Protein AF-A0A556TWQ0-F1 (afdb_monomer_lite)

Sequence (362 aa):
MAGLKYLSGFGNEFVSEDPRCPGALPEGQNNPQVCPYGLYAEQLSGSAFTCPRGTNKRRCFQNSDGDFLIVPQQGEILVTTEFGKMMVEPNEICVIQSGVRFSVNVFGETRGYILEVYGAHFELPDLGPIGANGLANPRDFLTPVAWFEDRTVSGGYTVINKYQGKLFSCRQDPSIFTVLTAKSTRPGVAIADFVIFPPRWGVAAHTFRPPYYHKGGALPVKDRMETSERTQSSDNALTPGFLKVLHKQLSSKETVSREELVQRWKGLCLPAEQLDTLLTLGNFSTQVNWMNFFALGCSALGGTIISALKFACEILSEDPEGGAARIPYDLFVSLYTYLAQLDGDIPQDEIDSFLLSLQEPV

pLDDT: mean 70.81, std 20.14, range [24.8, 94.25]

Radius of gyration: 28.03 Å; chains: 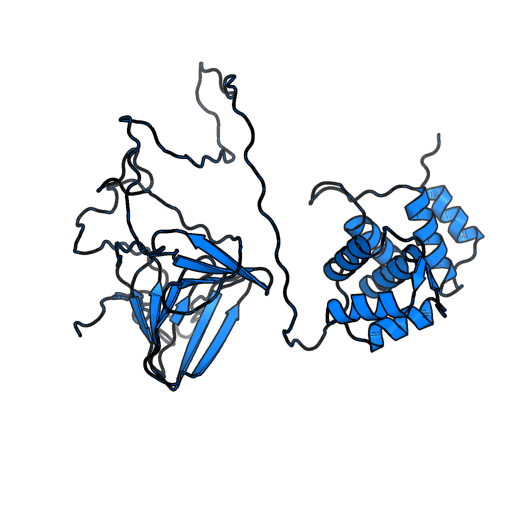1; bounding box: 67×62×74 Å

InterPro domains:
  IPR005708 Homogentisate 1,2-dioxygenase [PTHR11056] (58-173)
  IPR011051 RmlC-like cupin domain superfamily [SSF51182] (3-215)
  IPR014710 RmlC-like jelly roll fold [G3DSA:2.60.120.10] (113-251)
  IPR046452 Homogentisate 1,2-dioxygenase, N-terminal domain [PF20510] (58-180)

Foldseek 3Di:
DPDFDWDFFPPDPDDFDDPVFPQQQDPPDQDDPAGRVRFDRDDQDQADDFADDDDDDFEKEAENFWKKKKAWDDFWKWKQWQQGIDIADHVGIDMDTHSIIIDIDTDDDTDTDIDGDGPDDDDDDDCVVVPDDDDDHRRNDTHGHHDADQDFDDQFGWYWYQDPNDIGIDTDGTRPSRGDHDDDPDPPDDPDDDDDDDDDDDDDPPDDDDDDDDDDDDDDDDDDDDDADDDDDPALDQDLVLLLVVCVVDVVDQKDFPVVVVVSCVRSVHDPVVVVVLCVLLVPDTIDRSLLSSLSSLCSVQVDNVSSLCSVQVSPAPDDPPDDRDDDLVSSLVSSVSVQPSVPPDDPVRSVVVSVVPDDDD

Organism: Bagarius yarrelli (NCBI:txid175774)

Structure (mmCIF, N/CA/C/O backbone):
data_AF-A0A556TWQ0-F1
#
_entry.id   AF-A0A556TWQ0-F1
#
loop_
_atom_site.group_PDB
_atom_site.id
_atom_site.type_symbol
_atom_site.label_atom_id
_atom_site.label_alt_id
_atom_site.label_comp_id
_atom_site.label_asym_id
_atom_site.label_entity_id
_atom_site.label_seq_id
_atom_site.pdbx_PDB_ins_code
_atom_site.Cartn_x
_atom_site.Cartn_y
_atom_site.Cartn_z
_atom_site.occupancy
_atom_site.B_iso_or_equiv
_atom_site.auth_seq_id
_atom_site.auth_comp_id
_atom_site.auth_asym_id
_atom_site.auth_atom_id
_atom_site.pdbx_PDB_model_num
ATOM 1 N N . MET A 1 1 ? 4.942 -16.011 -25.940 1.00 41.16 1 MET A N 1
ATOM 2 C CA . MET A 1 1 ? 5.441 -14.616 -25.818 1.00 41.16 1 MET A CA 1
ATOM 3 C C . MET A 1 1 ? 6.943 -14.681 -25.555 1.00 41.16 1 MET A C 1
ATOM 5 O O . MET A 1 1 ? 7.420 -15.776 -25.283 1.00 41.16 1 MET A O 1
ATOM 9 N N . ALA A 1 2 ? 7.697 -13.581 -25.644 1.00 52.00 2 ALA A N 1
ATOM 10 C CA . ALA A 1 2 ? 9.049 -13.574 -25.074 1.00 52.00 2 ALA A CA 1
ATOM 11 C C . ALA A 1 2 ? 8.945 -13.675 -23.541 1.00 52.00 2 ALA A C 1
ATOM 13 O O . ALA A 1 2 ? 8.019 -13.100 -22.967 1.00 52.00 2 ALA A O 1
ATOM 14 N N . GLY A 1 3 ? 9.847 -14.422 -22.900 1.00 83.38 3 GLY A N 1
ATOM 15 C CA . GLY A 1 3 ? 9.858 -14.559 -21.442 1.00 83.38 3 GLY A CA 1
ATOM 16 C C . GLY A 1 3 ? 10.139 -13.222 -20.752 1.00 83.38 3 GLY A C 1
ATOM 17 O O . GLY A 1 3 ? 10.941 -12.425 -21.246 1.00 83.38 3 GLY A O 1
ATOM 18 N N . LEU A 1 4 ? 9.476 -12.984 -19.618 1.00 90.56 4 LEU A N 1
ATOM 19 C CA . LEU A 1 4 ? 9.810 -11.868 -18.735 1.00 90.56 4 LEU A CA 1
ATOM 20 C C . LEU A 1 4 ? 11.222 -12.066 -18.161 1.00 90.56 4 LEU A C 1
ATOM 22 O O . LEU A 1 4 ? 11.703 -13.192 -18.035 1.00 90.56 4 LEU A O 1
ATOM 26 N N . LYS A 1 5 ? 11.892 -10.957 -17.844 1.00 93.19 5 LYS A N 1
ATOM 27 C CA . LYS A 1 5 ? 13.207 -10.950 -17.198 1.00 93.19 5 LYS A CA 1
ATOM 28 C C . LYS A 1 5 ? 13.077 -10.401 -15.786 1.00 93.19 5 LYS A C 1
ATOM 30 O O . LYS A 1 5 ? 12.267 -9.507 -15.543 1.00 93.19 5 LYS A O 1
ATOM 35 N N . TYR A 1 6 ? 13.936 -10.896 -14.908 1.00 92.81 6 TYR A N 1
ATOM 36 C CA . TYR A 1 6 ? 13.970 -10.537 -13.500 1.00 92.81 6 TYR A CA 1
ATOM 37 C C . TYR A 1 6 ? 15.408 -10.294 -13.039 1.00 92.81 6 TYR A C 1
ATOM 39 O O . TYR A 1 6 ? 16.355 -10.804 -13.643 1.00 92.81 6 TYR A O 1
ATOM 47 N N . LEU A 1 7 ? 15.550 -9.535 -11.959 1.00 88.12 7 LEU A N 1
ATOM 48 C CA . LEU A 1 7 ? 16.765 -9.402 -11.167 1.00 88.12 7 LEU A CA 1
ATOM 49 C C . LEU A 1 7 ? 16.607 -10.262 -9.905 1.00 88.12 7 LEU A C 1
ATOM 51 O O . LEU A 1 7 ? 15.528 -10.300 -9.321 1.00 88.12 7 LEU A O 1
ATOM 55 N N . SER A 1 8 ? 17.657 -10.975 -9.504 1.00 92.94 8 SER A N 1
ATOM 56 C CA . SER A 1 8 ? 17.618 -11.939 -8.394 1.00 92.94 8 SER A CA 1
ATOM 57 C C . SER A 1 8 ? 18.291 -11.398 -7.133 1.00 92.94 8 SER A C 1
ATOM 59 O O . SER A 1 8 ? 19.420 -10.905 -7.220 1.00 92.94 8 SER A O 1
ATOM 61 N N . GLY A 1 9 ? 17.659 -11.568 -5.970 1.00 82.44 9 GLY A N 1
ATOM 62 C CA . GLY A 1 9 ? 18.248 -11.258 -4.663 1.00 82.44 9 GLY A CA 1
ATOM 63 C C . GLY A 1 9 ? 17.349 -10.423 -3.750 1.00 82.44 9 GLY A C 1
ATOM 64 O O . GLY A 1 9 ? 17.177 -9.226 -3.962 1.00 82.44 9 GLY A O 1
ATOM 65 N N . PHE A 1 10 ? 16.816 -11.045 -2.700 1.00 75.06 10 PHE A N 1
ATOM 66 C CA . PHE A 1 10 ? 16.069 -10.364 -1.644 1.00 75.06 10 PHE A CA 1
ATOM 67 C C . PHE A 1 10 ? 16.912 -9.262 -0.978 1.00 75.06 10 PHE A C 1
ATOM 69 O O . PHE A 1 10 ? 18.053 -9.514 -0.592 1.00 75.06 10 PHE A O 1
ATOM 76 N N . GLY A 1 11 ? 16.340 -8.064 -0.814 1.00 69.06 11 GLY A N 1
ATOM 77 C CA . GLY A 1 11 ? 16.988 -6.934 -0.133 1.00 69.06 11 GLY A CA 1
ATOM 78 C C . GLY A 1 11 ? 18.112 -6.237 -0.915 1.00 69.06 11 GLY A C 1
ATOM 79 O O . GLY A 1 11 ? 18.820 -5.418 -0.337 1.00 69.06 11 GLY A O 1
ATOM 80 N N . ASN A 1 12 ? 18.304 -6.545 -2.202 1.00 69.56 12 ASN A N 1
ATOM 81 C CA . ASN A 1 12 ? 19.325 -5.895 -3.027 1.00 69.56 12 ASN A CA 1
ATOM 82 C C . ASN A 1 12 ? 18.949 -4.456 -3.425 1.00 69.56 12 ASN A C 1
ATOM 84 O O . ASN A 1 12 ? 17.826 -4.185 -3.849 1.00 69.56 12 ASN A O 1
ATOM 88 N N . GLU A 1 13 ? 19.955 -3.579 -3.447 1.00 73.06 13 GLU A N 1
ATOM 89 C CA . GLU A 1 13 ? 19.918 -2.291 -4.152 1.00 73.06 13 GLU A CA 1
ATOM 90 C C . GLU A 1 13 ? 19.919 -2.532 -5.672 1.00 73.06 13 GLU A C 1
ATOM 92 O O . GLU A 1 13 ? 20.967 -2.689 -6.306 1.00 73.06 13 GLU A O 1
ATOM 97 N N . PHE A 1 14 ? 18.728 -2.645 -6.264 1.00 75.81 14 PHE A N 1
ATOM 98 C CA . PHE A 1 14 ? 18.570 -2.953 -7.684 1.00 75.81 14 PHE A CA 1
ATOM 99 C C . PHE A 1 14 ? 18.654 -1.719 -8.585 1.00 75.81 14 PHE A C 1
ATOM 101 O O . PHE A 1 14 ? 18.093 -0.662 -8.307 1.00 75.81 14 PHE A O 1
ATOM 108 N N . VAL A 1 15 ? 19.286 -1.905 -9.745 1.00 79.38 15 VAL A N 1
ATOM 109 C CA . VAL A 1 15 ? 19.429 -0.893 -10.795 1.00 79.38 15 VAL A CA 1
ATOM 110 C C . VAL A 1 15 ? 18.869 -1.470 -12.095 1.00 79.38 15 VAL A C 1
ATOM 112 O O . VAL A 1 15 ? 19.291 -2.541 -12.534 1.00 79.38 15 VAL A O 1
ATOM 115 N N . SER A 1 16 ? 17.893 -0.794 -12.707 1.00 82.44 16 SER A N 1
ATOM 116 C CA . SER A 1 16 ? 17.240 -1.257 -13.936 1.00 82.44 16 SER A CA 1
ATOM 117 C C . SER A 1 16 ? 16.783 -0.088 -14.804 1.00 82.44 16 SER A C 1
ATOM 119 O O . SER A 1 16 ? 16.216 0.880 -14.304 1.00 82.44 16 SER A O 1
ATOM 121 N N . GLU A 1 17 ? 16.989 -0.208 -16.112 1.00 80.06 17 GLU A N 1
ATOM 122 C CA . GLU A 1 17 ? 16.469 0.704 -17.129 1.00 80.06 17 GLU A CA 1
ATOM 123 C C . GLU A 1 17 ? 15.845 -0.091 -18.280 1.00 80.06 17 GLU A C 1
ATOM 125 O O . GLU A 1 17 ? 16.190 -1.253 -18.518 1.00 80.06 17 GLU A O 1
ATOM 130 N N . ASP A 1 18 ? 14.887 0.516 -18.981 1.00 84.88 18 ASP A N 1
ATOM 131 C CA . ASP A 1 18 ? 14.211 -0.145 -20.094 1.00 84.88 18 ASP A CA 1
ATOM 132 C C . ASP A 1 18 ? 15.162 -0.245 -21.305 1.00 84.88 18 ASP A C 1
ATOM 134 O O . ASP A 1 18 ? 15.701 0.782 -21.724 1.00 84.88 18 ASP A O 1
ATOM 138 N N . PRO A 1 19 ? 15.334 -1.421 -21.944 1.00 83.44 19 PRO A N 1
ATOM 139 C CA . PRO A 1 19 ? 16.229 -1.585 -23.096 1.00 83.44 19 PRO A CA 1
ATOM 140 C C . PRO A 1 19 ? 15.939 -0.682 -24.310 1.00 83.44 19 PRO A C 1
ATOM 142 O O . PRO A 1 19 ? 16.754 -0.623 -25.230 1.00 83.44 19 PRO A O 1
ATOM 145 N N . ARG A 1 20 ? 14.785 -0.000 -24.353 1.00 84.69 20 ARG A N 1
ATOM 146 C CA . ARG A 1 20 ? 14.448 1.022 -25.361 1.00 84.69 20 ARG A CA 1
ATOM 147 C C . ARG A 1 20 ? 15.111 2.384 -25.100 1.00 84.69 20 ARG A C 1
ATOM 149 O O . ARG A 1 20 ? 15.168 3.199 -26.018 1.00 84.69 20 ARG A O 1
ATOM 156 N N . CYS A 1 21 ? 15.584 2.633 -23.879 1.00 81.12 21 CYS A N 1
ATOM 157 C CA . CYS A 1 21 ? 16.109 3.914 -23.402 1.00 81.12 21 CYS A CA 1
ATOM 158 C C . CYS A 1 21 ? 17.406 3.707 -22.583 1.00 81.12 21 CYS A C 1
ATOM 160 O O . CYS A 1 21 ? 17.389 3.913 -21.372 1.00 81.12 21 CYS A O 1
ATOM 162 N N . PRO A 1 22 ? 18.516 3.266 -23.206 1.00 87.44 22 PRO A N 1
ATOM 163 C CA . PRO A 1 22 ? 19.778 3.032 -22.503 1.00 87.44 22 PRO A CA 1
ATOM 164 C C . PRO A 1 22 ? 20.395 4.331 -21.961 1.00 87.44 22 PRO A C 1
ATOM 166 O O . PRO A 1 22 ? 20.452 5.337 -22.667 1.00 87.44 22 PRO A O 1
ATOM 169 N N . GLY A 1 23 ? 20.897 4.313 -20.728 1.00 86.06 23 GLY A N 1
ATOM 170 C CA . GLY A 1 23 ? 21.326 5.515 -20.010 1.00 86.06 23 GLY A CA 1
ATOM 171 C C . GLY A 1 23 ? 20.155 6.403 -19.576 1.00 86.06 23 GLY A C 1
ATOM 172 O O . GLY A 1 23 ? 20.264 7.628 -19.618 1.00 86.06 23 GLY A O 1
ATOM 173 N N . ALA A 1 24 ? 19.012 5.814 -19.206 1.00 80.38 24 ALA A N 1
ATOM 174 C CA . ALA A 1 24 ? 17.870 6.548 -18.652 1.00 80.38 24 ALA A CA 1
ATOM 175 C C . ALA A 1 24 ? 18.079 6.941 -17.182 1.00 80.38 24 ALA A C 1
ATOM 177 O O . ALA A 1 24 ? 17.517 7.936 -16.719 1.00 80.38 24 ALA A O 1
ATOM 178 N N . LEU A 1 25 ? 18.896 6.175 -16.460 1.00 75.81 25 LEU A N 1
ATOM 179 C CA . LEU A 1 25 ? 19.296 6.468 -15.088 1.00 75.81 25 LEU A CA 1
ATOM 180 C C . LEU A 1 25 ? 20.365 7.579 -15.069 1.00 75.81 25 LEU A C 1
ATOM 182 O O . LEU A 1 25 ? 21.311 7.509 -15.856 1.00 75.81 25 LEU A O 1
ATOM 186 N N . PRO A 1 26 ? 20.269 8.600 -14.195 1.00 75.69 26 PRO A N 1
ATOM 187 C CA . PRO A 1 26 ? 21.303 9.625 -14.114 1.00 75.69 26 PRO A CA 1
ATOM 188 C C . PRO A 1 26 ? 22.586 9.074 -13.473 1.00 75.69 26 PRO A C 1
ATOM 190 O O . PRO A 1 26 ? 22.555 8.427 -12.427 1.00 75.69 26 PRO A O 1
ATOM 193 N N . GLU A 1 27 ? 23.732 9.349 -14.092 1.00 84.62 27 GLU A N 1
ATOM 194 C CA . GLU A 1 27 ? 25.027 8.854 -13.624 1.00 84.62 27 GLU A CA 1
ATOM 195 C C . GLU A 1 27 ? 25.508 9.623 -12.380 1.00 84.62 27 GLU A C 1
ATOM 197 O O . GLU A 1 27 ? 25.563 10.852 -12.368 1.00 84.62 27 GLU A O 1
ATOM 202 N N . GLY A 1 28 ? 25.858 8.897 -11.312 1.00 82.19 28 GLY A N 1
ATOM 203 C CA . GLY A 1 28 ? 26.492 9.453 -10.108 1.00 82.19 28 GLY A CA 1
ATOM 204 C C . GLY A 1 28 ? 25.615 10.332 -9.201 1.00 82.19 28 GLY A C 1
ATOM 205 O O . GLY A 1 28 ? 26.111 10.803 -8.178 1.00 82.19 28 GLY A O 1
ATOM 206 N N . GLN A 1 29 ? 24.336 10.560 -9.525 1.00 67.00 29 GLN A N 1
ATOM 207 C CA . GLN A 1 29 ? 23.422 11.366 -8.705 1.00 67.00 29 GLN A CA 1
ATOM 208 C C . GLN A 1 29 ? 21.947 10.987 -8.896 1.00 67.00 29 GLN A C 1
ATOM 210 O O . GLN A 1 29 ? 21.517 10.694 -10.002 1.00 67.00 29 GLN A O 1
ATOM 215 N N . ASN A 1 30 ? 21.132 11.100 -7.843 1.00 57.88 30 ASN A N 1
ATOM 216 C CA . ASN A 1 30 ? 19.704 10.746 -7.924 1.00 57.88 30 ASN A CA 1
ATOM 217 C C . ASN A 1 30 ? 18.842 11.874 -8.525 1.00 57.88 30 ASN A C 1
ATOM 219 O O . ASN A 1 30 ? 17.831 11.612 -9.165 1.00 57.88 30 ASN A O 1
ATOM 223 N N . ASN A 1 31 ? 19.241 13.133 -8.311 1.00 68.88 31 ASN A N 1
ATOM 224 C CA . ASN A 1 31 ? 18.470 14.326 -8.676 1.00 68.88 31 ASN A CA 1
ATOM 225 C C . ASN A 1 31 ? 19.312 15.259 -9.571 1.00 68.88 31 ASN A C 1
ATOM 227 O O . ASN A 1 31 ? 19.983 16.159 -9.056 1.00 68.88 31 ASN A O 1
ATOM 231 N N . PRO A 1 32 ? 19.366 15.031 -10.895 1.00 71.81 32 PRO A N 1
ATOM 232 C CA . PRO A 1 32 ? 19.982 15.954 -11.847 1.00 71.81 32 PRO A CA 1
ATOM 233 C C . PRO A 1 32 ? 19.072 17.159 -12.131 1.00 71.81 32 PRO A C 1
ATOM 235 O O . PRO A 1 32 ? 17.852 17.068 -12.040 1.00 71.81 32 PRO A O 1
ATOM 238 N N . GLN A 1 33 ? 19.657 18.289 -12.546 1.00 74.00 33 GLN A N 1
ATOM 239 C CA . GLN A 1 33 ? 18.883 19.473 -12.960 1.00 74.00 33 GLN A CA 1
ATOM 240 C C . GLN A 1 33 ? 18.022 19.205 -14.212 1.00 74.00 33 GLN A C 1
ATOM 242 O O . GLN A 1 33 ? 16.980 19.827 -14.403 1.00 74.00 33 GLN A O 1
ATOM 247 N N . VAL A 1 34 ? 18.469 18.282 -15.068 1.00 74.94 34 VAL A N 1
ATOM 248 C CA . VAL A 1 34 ? 17.724 17.740 -16.208 1.00 74.94 34 VAL A CA 1
ATOM 249 C C . VAL A 1 34 ? 18.027 16.246 -16.258 1.00 74.94 34 VAL A C 1
ATOM 251 O O . VAL A 1 34 ? 19.189 15.869 -16.404 1.00 74.94 34 VAL A O 1
ATOM 254 N N . CYS A 1 35 ? 17.014 15.391 -16.119 1.00 70.19 35 CYS A N 1
ATOM 255 C CA . CYS A 1 35 ? 17.210 13.944 -16.218 1.00 70.19 35 CYS A CA 1
ATOM 256 C C . CYS A 1 35 ? 17.529 13.527 -17.665 1.00 70.19 35 CYS A C 1
ATOM 258 O O . CYS A 1 35 ? 17.095 14.210 -18.607 1.00 70.19 35 CYS A O 1
ATOM 260 N N . PRO A 1 36 ? 18.204 12.379 -17.874 1.00 72.12 36 PRO A N 1
ATOM 261 C CA . PRO A 1 36 ? 18.268 11.745 -19.187 1.00 72.12 36 PRO A CA 1
ATOM 262 C C . PRO A 1 36 ? 16.875 11.631 -19.820 1.00 72.12 36 PRO A C 1
ATOM 264 O O . PRO A 1 36 ? 15.867 11.573 -19.118 1.00 72.12 36 PRO A O 1
ATOM 267 N N . TYR A 1 37 ? 16.804 11.685 -21.151 1.00 76.00 37 TYR A N 1
ATOM 268 C CA . TYR A 1 37 ? 15.557 11.705 -21.939 1.00 76.00 37 TYR A CA 1
ATOM 269 C C . TYR A 1 37 ? 14.524 12.806 -21.583 1.00 76.00 37 TYR A C 1
ATOM 271 O O . TYR A 1 37 ? 13.461 12.865 -22.200 1.00 76.00 37 TYR A O 1
ATOM 279 N N . GLY A 1 38 ? 14.831 13.730 -20.662 1.00 69.75 38 GLY A N 1
ATOM 280 C CA . GLY A 1 38 ? 13.887 14.740 -20.174 1.00 69.75 38 GLY A CA 1
ATOM 281 C C . GLY A 1 38 ? 12.830 14.181 -19.214 1.00 69.75 38 GLY A C 1
ATOM 282 O O . GLY A 1 38 ? 11.715 14.709 -19.179 1.00 69.75 38 GLY A O 1
ATOM 283 N N . LEU A 1 39 ? 13.167 13.107 -18.491 1.00 68.88 39 LEU A N 1
ATOM 284 C CA . LEU A 1 39 ? 12.318 12.481 -17.472 1.00 68.88 39 LEU A CA 1
ATOM 285 C C . LEU A 1 39 ? 12.236 13.313 -16.178 1.00 68.88 39 LEU A C 1
ATOM 287 O O . LEU A 1 39 ? 12.951 14.302 -16.001 1.00 68.88 39 LEU A O 1
ATOM 291 N N . TYR A 1 40 ? 11.384 12.867 -15.257 1.00 65.81 40 TYR A N 1
ATOM 292 C CA . TYR A 1 40 ? 11.316 13.358 -13.882 1.00 65.81 40 TYR A CA 1
ATOM 293 C C . TYR A 1 40 ? 11.931 12.324 -12.936 1.00 65.81 40 TYR A C 1
ATOM 295 O O . TYR A 1 40 ? 11.636 11.135 -13.051 1.00 65.81 40 TYR A O 1
ATOM 303 N N . ALA A 1 41 ? 12.761 12.777 -11.997 1.00 58.25 41 ALA A N 1
ATOM 304 C CA . ALA A 1 41 ? 13.183 11.967 -10.862 1.00 58.25 41 ALA A CA 1
ATOM 305 C C . ALA A 1 41 ? 12.087 12.036 -9.785 1.00 58.25 41 ALA A C 1
ATOM 307 O O . ALA A 1 41 ? 11.867 13.093 -9.196 1.00 58.25 41 ALA A O 1
ATOM 308 N N . GLU A 1 42 ? 11.385 10.926 -9.548 1.00 53.97 42 GLU A N 1
ATOM 309 C CA . GLU A 1 42 ? 10.398 10.791 -8.469 1.00 53.97 42 GLU A CA 1
ATOM 310 C C . GLU A 1 42 ? 10.917 9.779 -7.440 1.00 53.97 42 GLU A C 1
ATOM 312 O O . GLU A 1 42 ? 11.199 8.629 -7.772 1.00 53.97 42 GLU A O 1
ATOM 317 N N . GLN A 1 43 ? 11.054 10.204 -6.181 1.00 51.75 43 GLN A N 1
ATOM 318 C CA . GLN A 1 43 ? 11.414 9.314 -5.077 1.00 51.75 43 GLN A CA 1
ATOM 319 C C . GLN A 1 43 ? 10.138 8.778 -4.420 1.00 51.75 43 GLN A C 1
ATOM 321 O O . GLN A 1 43 ? 9.542 9.451 -3.574 1.00 51.75 43 GLN A O 1
ATOM 326 N N . LEU A 1 44 ? 9.739 7.553 -4.774 1.00 48.81 44 LEU A N 1
ATOM 327 C CA . LEU A 1 44 ? 8.605 6.878 -4.140 1.00 48.81 44 LEU A CA 1
ATOM 328 C C . LEU A 1 44 ? 8.908 6.618 -2.654 1.00 48.81 44 LEU A C 1
ATOM 330 O O . LEU A 1 44 ? 9.635 5.695 -2.301 1.00 48.81 44 LEU A O 1
ATOM 334 N N . SER A 1 45 ? 8.337 7.450 -1.784 1.00 37.44 45 SER A N 1
ATOM 335 C CA . SER A 1 45 ? 8.400 7.321 -0.324 1.00 37.44 45 SER A CA 1
ATOM 336 C C . SER A 1 45 ? 7.003 6.944 0.176 1.00 37.44 45 SER A C 1
ATOM 338 O O . SER A 1 45 ? 6.071 7.729 0.001 1.00 37.44 45 SER A O 1
ATOM 340 N N . GLY A 1 46 ? 6.831 5.743 0.739 1.00 33.69 46 GLY A N 1
ATOM 341 C CA . GLY A 1 46 ? 5.526 5.072 0.898 1.00 33.69 46 GLY A CA 1
ATOM 342 C C . GLY A 1 46 ? 4.470 5.789 1.762 1.00 33.69 46 GLY A C 1
ATOM 343 O O . GLY A 1 46 ? 4.308 5.466 2.933 1.00 33.69 46 GLY A O 1
ATOM 344 N N . SER A 1 47 ? 3.723 6.740 1.181 1.00 29.27 47 SER A N 1
ATOM 345 C CA . SER A 1 47 ? 2.587 7.467 1.795 1.00 29.27 47 SER A CA 1
ATOM 346 C C . SER A 1 47 ? 1.579 8.008 0.726 1.00 29.27 47 SER A C 1
ATOM 348 O O . SER A 1 47 ? 1.828 7.851 -0.467 1.00 29.27 47 SER A O 1
ATOM 350 N N . ALA A 1 48 ? 0.393 8.533 1.114 1.00 29.03 48 ALA A N 1
ATOM 351 C CA . ALA A 1 48 ? -0.931 8.208 0.486 1.00 29.03 48 ALA A CA 1
ATOM 352 C C . ALA A 1 48 ? -1.745 9.290 -0.342 1.00 29.03 48 ALA A C 1
ATOM 354 O O . ALA A 1 48 ? -1.222 10.367 -0.604 1.00 29.03 48 ALA A O 1
ATOM 355 N N . PHE A 1 49 ? -3.037 8.992 -0.717 1.00 28.70 49 PHE A N 1
ATOM 356 C CA . PHE A 1 49 ? -4.251 9.833 -1.111 1.00 28.70 49 PHE A CA 1
ATOM 357 C C . PHE A 1 49 ? -5.164 9.395 -2.350 1.00 28.70 49 PHE A C 1
ATOM 359 O O . PHE A 1 49 ? -5.007 8.275 -2.821 1.00 28.70 49 PHE A O 1
ATOM 366 N N . THR A 1 50 ? -6.234 10.138 -2.786 1.00 31.38 50 THR A N 1
ATOM 367 C CA . THR A 1 50 ? -7.638 9.595 -3.049 1.00 31.38 50 THR A CA 1
ATOM 368 C C . THR A 1 50 ? -8.487 9.924 -4.367 1.00 31.38 50 THR A C 1
ATOM 370 O O . THR A 1 50 ? -7.980 10.596 -5.263 1.00 31.38 50 THR A O 1
ATOM 373 N N . CYS A 1 51 ? -9.787 9.466 -4.521 1.00 30.50 51 CYS A N 1
ATOM 374 C CA . CYS A 1 51 ? -10.812 9.930 -5.546 1.00 30.50 51 CYS A CA 1
ATOM 375 C C . CYS A 1 51 ? -11.924 9.037 -6.318 1.00 30.50 51 CYS A C 1
ATOM 377 O O . CYS A 1 51 ? -12.336 9.514 -7.370 1.00 30.50 51 CYS A O 1
ATOM 379 N N . PRO A 1 52 ? -12.478 7.858 -5.889 1.00 41.03 52 PRO A N 1
ATOM 380 C CA . PRO A 1 52 ? -12.898 6.563 -6.611 1.00 41.03 52 PRO A CA 1
ATOM 381 C C . PRO A 1 52 ? -13.369 6.384 -8.131 1.00 41.03 52 PRO A C 1
ATOM 383 O O . PRO A 1 52 ? -13.621 7.342 -8.853 1.00 41.03 52 PRO A O 1
ATOM 386 N N . ARG A 1 53 ? -13.459 5.108 -8.653 1.00 40.75 53 ARG A N 1
ATOM 387 C CA . ARG A 1 53 ? -13.526 4.677 -10.117 1.00 40.75 53 ARG A CA 1
ATOM 388 C C . ARG A 1 53 ? -14.806 3.941 -10.657 1.00 40.75 53 ARG A C 1
ATOM 390 O O . ARG A 1 53 ? -15.443 3.202 -9.917 1.00 40.75 53 ARG A O 1
ATOM 397 N N . GLY A 1 54 ? -14.946 3.798 -12.007 1.00 28.17 54 GLY A N 1
ATOM 398 C CA . GLY A 1 54 ? -15.829 2.809 -12.717 1.00 28.17 54 GLY A CA 1
ATOM 399 C C . GLY A 1 54 ? -15.347 2.258 -14.106 1.00 28.17 54 GLY A C 1
ATOM 400 O O . GLY A 1 54 ? -14.767 3.001 -14.883 1.00 28.17 54 GLY A O 1
ATOM 401 N N . THR A 1 55 ? -15.602 0.969 -14.435 1.00 30.34 55 THR A N 1
ATOM 402 C CA . THR A 1 55 ? -15.259 0.178 -15.681 1.00 30.34 55 THR A CA 1
ATOM 403 C C . THR A 1 55 ? -13.780 -0.185 -15.998 1.00 30.34 55 THR A C 1
ATOM 405 O O . THR A 1 55 ? -12.865 0.596 -15.758 1.00 30.34 55 THR A O 1
ATOM 408 N N . ASN A 1 56 ? -13.511 -1.413 -16.497 1.00 38.12 56 ASN A N 1
ATOM 409 C CA . ASN A 1 56 ? -12.273 -2.153 -16.157 1.00 38.12 56 ASN A CA 1
ATOM 410 C C . ASN A 1 56 ? -11.287 -2.572 -17.286 1.00 38.12 56 ASN A C 1
ATOM 412 O O . ASN A 1 56 ? -11.051 -3.762 -17.464 1.00 38.12 56 ASN A O 1
ATOM 416 N N . LYS A 1 57 ? -10.642 -1.622 -17.994 1.00 34.41 57 LYS A N 1
ATOM 417 C CA . LYS A 1 57 ? -9.396 -1.867 -18.791 1.00 34.41 57 LYS A CA 1
ATOM 418 C C . LYS A 1 57 ? -8.368 -0.707 -18.773 1.00 34.41 57 LYS A C 1
ATOM 420 O O . LYS A 1 57 ? -7.499 -0.619 -19.636 1.00 34.41 57 LYS A O 1
ATOM 425 N N . ARG A 1 58 ? -8.511 0.244 -17.841 1.00 50.78 58 ARG A N 1
ATOM 426 C CA . ARG A 1 58 ? -7.904 1.596 -17.906 1.00 50.78 58 ARG A CA 1
ATOM 427 C C . ARG A 1 58 ? -7.427 2.096 -16.532 1.00 50.78 58 ARG A C 1
ATOM 429 O O . ARG A 1 58 ? -7.745 3.212 -16.136 1.00 50.78 58 ARG A O 1
ATOM 436 N N . ARG A 1 59 ? -6.829 1.218 -15.725 1.00 54.00 59 ARG A N 1
ATOM 437 C CA . ARG A 1 59 ? -6.775 1.399 -14.269 1.00 54.00 59 ARG A CA 1
ATOM 438 C C . ARG A 1 59 ? -5.608 0.652 -13.597 1.00 54.00 59 ARG A C 1
ATOM 440 O O . ARG A 1 59 ? -5.428 -0.522 -13.907 1.00 54.00 59 ARG A O 1
ATOM 447 N N . CYS A 1 60 ? -4.956 1.252 -12.597 1.00 68.62 60 CYS A N 1
ATOM 448 C CA . CYS A 1 60 ? -4.091 0.566 -11.612 1.00 68.62 60 CYS A CA 1
ATOM 449 C C . CYS A 1 60 ? -4.633 0.754 -10.184 1.00 68.62 60 CYS A C 1
ATOM 451 O O . CYS A 1 60 ? -5.542 1.557 -9.975 1.00 68.62 60 CYS A O 1
ATOM 453 N N . PHE A 1 61 ? -4.160 -0.032 -9.227 1.00 79.25 61 PHE A N 1
ATOM 454 C CA . PHE A 1 61 ? -4.478 -0.047 -7.798 1.00 79.25 61 PHE A CA 1
ATOM 455 C C . PHE A 1 61 ? -3.191 0.245 -7.015 1.00 79.25 61 PHE A C 1
ATOM 457 O O . PHE A 1 61 ? -2.112 -0.119 -7.462 1.00 79.25 61 PHE A O 1
ATOM 464 N N . GLN A 1 62 ? -3.313 0.867 -5.855 1.00 82.00 62 GLN A N 1
ATOM 465 C CA . GLN A 1 62 ? -2.260 1.169 -4.895 1.00 82.00 62 GLN A CA 1
ATOM 466 C C . GLN A 1 62 ? -2.792 0.770 -3.516 1.00 82.00 62 GLN A C 1
ATOM 468 O O . GLN A 1 62 ? -3.983 0.955 -3.250 1.00 82.00 62 GLN A O 1
ATOM 473 N N . ASN A 1 63 ? -1.950 0.225 -2.645 1.00 79.56 63 ASN A N 1
ATOM 474 C CA . ASN A 1 63 ? -2.263 0.165 -1.220 1.00 79.56 63 ASN A CA 1
ATOM 475 C C . ASN A 1 63 ? -1.430 1.221 -0.502 1.00 79.56 63 ASN A C 1
ATOM 477 O O . ASN A 1 63 ? -0.255 1.356 -0.815 1.00 79.56 63 ASN A O 1
ATOM 481 N N . SER A 1 64 ? -2.017 1.965 0.429 1.00 77.94 64 SER A N 1
ATOM 482 C CA . SER A 1 64 ? -1.280 2.867 1.325 1.00 77.94 64 SER A CA 1
ATOM 483 C C . SER A 1 64 ? -1.288 2.402 2.777 1.00 77.94 64 SER A C 1
ATOM 485 O O . SER A 1 64 ? -0.612 3.009 3.603 1.00 77.94 64 SER A O 1
ATOM 487 N N . ASP A 1 65 ? -2.061 1.364 3.102 1.00 73.44 65 ASP A N 1
ATOM 488 C CA . ASP A 1 65 ? -2.180 0.882 4.478 1.00 73.44 65 ASP A CA 1
ATOM 489 C C . ASP A 1 65 ? -1.027 -0.054 4.860 1.00 73.44 65 ASP A C 1
ATOM 491 O O . ASP A 1 65 ? -0.588 -0.060 6.010 1.00 73.44 65 ASP A O 1
ATOM 495 N N . GLY A 1 66 ? -0.537 -0.849 3.906 1.00 74.69 66 GLY A N 1
ATOM 496 C CA . GLY A 1 66 ? 0.408 -1.923 4.184 1.00 74.69 66 GLY A CA 1
ATOM 497 C C . GLY A 1 66 ? 0.857 -2.708 2.955 1.00 74.69 66 GLY A C 1
ATOM 498 O O . GLY A 1 66 ? 0.438 -2.441 1.825 1.00 74.69 66 GLY A O 1
ATOM 499 N N . ASP A 1 67 ? 1.708 -3.698 3.195 1.00 79.06 67 ASP A N 1
ATOM 500 C CA . ASP A 1 67 ? 2.222 -4.600 2.169 1.00 79.06 67 ASP A CA 1
ATOM 501 C C . ASP A 1 67 ? 1.227 -5.742 1.912 1.00 79.06 67 ASP A C 1
ATOM 503 O O . ASP A 1 67 ? 0.652 -6.308 2.845 1.00 79.06 67 ASP A O 1
ATOM 507 N N . PHE A 1 68 ? 1.052 -6.123 0.644 1.00 86.88 68 PHE A N 1
ATOM 508 C CA . PHE A 1 68 ? 0.327 -7.332 0.253 1.00 86.88 68 PHE A CA 1
ATOM 509 C C . PHE A 1 68 ? 1.299 -8.459 -0.095 1.00 86.88 68 PHE A C 1
ATOM 511 O O . PHE A 1 68 ? 2.086 -8.318 -1.028 1.00 86.88 68 PHE A O 1
ATOM 518 N N . LEU A 1 69 ? 1.158 -9.614 0.554 1.00 85.06 69 LEU A N 1
ATOM 519 C CA . LEU A 1 69 ? 1.682 -10.893 0.073 1.00 85.06 69 LEU A CA 1
ATOM 520 C C . LEU A 1 69 ? 0.529 -11.663 -0.580 1.00 85.06 69 LEU A C 1
ATOM 522 O O . LEU A 1 69 ? -0.457 -12.007 0.073 1.00 85.06 69 LEU A O 1
ATOM 526 N N . ILE A 1 70 ? 0.639 -11.905 -1.886 1.00 83.56 70 ILE A N 1
ATOM 527 C CA . ILE A 1 70 ? -0.393 -12.519 -2.728 1.00 83.56 70 ILE A CA 1
ATOM 528 C C . ILE A 1 70 ? 0.006 -13.964 -3.047 1.00 83.56 70 ILE A C 1
ATOM 530 O O . ILE A 1 70 ? 1.125 -14.215 -3.493 1.00 83.56 70 ILE A O 1
ATOM 534 N N . VAL A 1 71 ? -0.931 -14.897 -2.859 1.00 86.94 71 VAL A N 1
ATOM 535 C CA . VAL A 1 71 ? -0.758 -16.342 -3.087 1.00 86.94 71 VAL A CA 1
ATOM 536 C C . VAL A 1 71 ? -1.829 -16.846 -4.067 1.00 86.94 71 VAL A C 1
ATOM 538 O O . VAL A 1 71 ? -2.960 -17.123 -3.646 1.00 86.94 71 VAL A O 1
ATOM 541 N N . PRO A 1 72 ? -1.539 -16.960 -5.377 1.00 79.19 72 PRO A N 1
ATOM 542 C CA . PRO A 1 72 ? -2.459 -17.559 -6.341 1.00 79.19 72 PRO A CA 1
ATOM 543 C C . PRO A 1 72 ? -2.752 -19.033 -6.016 1.00 79.19 72 PRO A C 1
ATOM 545 O O . PRO A 1 72 ? -1.856 -19.816 -5.708 1.00 79.19 72 PRO A O 1
ATOM 548 N N . GLN A 1 73 ? -4.025 -19.425 -6.100 1.00 84.44 73 GLN A N 1
ATOM 549 C CA . GLN A 1 73 ? -4.492 -20.799 -5.857 1.00 84.44 73 GLN A CA 1
ATOM 550 C C . GLN A 1 73 ? -5.112 -21.416 -7.120 1.00 84.44 73 GLN A C 1
ATOM 552 O O . GLN A 1 73 ? -4.967 -22.611 -7.365 1.00 84.44 73 GLN A O 1
ATOM 557 N N . GLN A 1 74 ? -5.796 -20.602 -7.923 1.00 80.81 74 GLN A N 1
ATOM 558 C CA . GLN A 1 74 ? -6.411 -20.955 -9.198 1.00 80.81 74 GLN A CA 1
ATOM 559 C C . GLN A 1 74 ? -6.141 -19.817 -10.190 1.00 80.81 74 GLN A C 1
ATOM 561 O O . GLN A 1 74 ? -6.472 -18.670 -9.891 1.00 80.81 74 GLN A O 1
ATOM 566 N N . GLY A 1 75 ? -5.604 -20.152 -11.366 1.00 78.75 75 GLY A N 1
ATOM 567 C CA . GLY A 1 75 ? -5.287 -19.206 -12.442 1.00 78.75 75 GLY A CA 1
ATOM 568 C C . GLY A 1 75 ? -3.967 -18.450 -12.237 1.00 78.75 75 GLY A C 1
ATOM 569 O O . GLY A 1 75 ? -3.646 -18.035 -11.127 1.00 78.75 75 GLY A O 1
ATOM 570 N N . GLU A 1 76 ? -3.219 -18.263 -13.325 1.00 87.62 76 GLU A N 1
ATOM 571 C CA . GLU A 1 76 ? -2.042 -17.384 -13.375 1.00 87.62 76 GLU A CA 1
ATOM 572 C C . GLU A 1 76 ? -2.465 -15.900 -13.325 1.00 87.62 76 GLU A C 1
ATOM 574 O O . GLU A 1 76 ? -3.563 -15.537 -13.776 1.00 87.62 76 GLU A O 1
ATOM 579 N N . ILE A 1 77 ? -1.595 -15.029 -12.804 1.00 88.25 77 ILE A N 1
ATOM 580 C CA . ILE A 1 77 ? -1.801 -13.576 -12.806 1.00 88.25 77 ILE A CA 1
ATOM 581 C C . ILE A 1 77 ? -0.595 -12.833 -13.383 1.00 88.25 77 ILE A C 1
ATOM 583 O O . ILE A 1 77 ? 0.543 -13.042 -12.976 1.00 88.25 77 ILE A O 1
ATOM 587 N N . LEU A 1 78 ? -0.851 -11.896 -14.300 1.00 90.50 78 LEU A N 1
ATOM 588 C CA . LEU A 1 78 ? 0.167 -10.977 -14.809 1.00 90.50 78 LEU A CA 1
ATOM 589 C C . LEU A 1 78 ? 0.041 -9.642 -14.076 1.00 90.50 78 LEU A C 1
ATOM 591 O O . LEU A 1 78 ? -0.849 -8.838 -14.373 1.00 90.50 78 LEU A O 1
ATOM 595 N N . VAL A 1 79 ? 0.948 -9.392 -13.137 1.00 88.19 79 VAL A N 1
ATOM 596 C CA . VAL A 1 79 ? 1.042 -8.128 -12.406 1.00 88.19 79 VAL A CA 1
ATOM 597 C C . VAL A 1 79 ? 1.967 -7.175 -13.164 1.00 88.19 79 VAL A C 1
ATOM 599 O O . VAL A 1 79 ? 3.099 -7.506 -13.506 1.00 88.19 79 VAL A O 1
ATOM 602 N N . THR A 1 80 ? 1.478 -5.970 -13.444 1.00 85.38 80 THR A N 1
ATOM 603 C CA . THR A 1 80 ? 2.278 -4.846 -13.960 1.00 85.38 80 THR A CA 1
ATOM 604 C C . THR A 1 80 ? 2.384 -3.799 -12.862 1.00 85.38 80 THR A C 1
ATOM 606 O O . THR A 1 80 ? 1.347 -3.312 -12.422 1.00 85.38 80 THR A O 1
ATOM 609 N N . THR A 1 81 ? 3.593 -3.475 -12.414 1.00 84.38 81 THR A N 1
ATOM 610 C CA . THR A 1 81 ? 3.896 -2.450 -11.401 1.00 84.38 81 THR A CA 1
ATOM 611 C C . THR A 1 81 ? 4.631 -1.272 -12.047 1.00 84.38 81 THR A C 1
ATOM 613 O O . THR A 1 81 ? 5.009 -1.336 -13.216 1.00 84.38 81 THR A O 1
ATOM 616 N N . GLU A 1 82 ? 4.875 -0.202 -11.292 1.00 78.50 82 GLU A N 1
ATOM 617 C CA . GLU A 1 82 ? 5.762 0.899 -11.713 1.00 78.50 82 GLU A CA 1
ATOM 618 C C . GLU A 1 82 ? 7.209 0.436 -11.986 1.00 78.50 82 GLU A C 1
ATOM 620 O O . GLU A 1 82 ? 7.911 1.048 -12.786 1.00 78.50 82 GLU A O 1
ATOM 625 N N . PHE A 1 83 ? 7.630 -0.686 -11.392 1.00 82.06 83 PHE A N 1
ATOM 626 C CA . PHE A 1 83 ? 8.966 -1.272 -11.557 1.00 82.06 83 PHE A CA 1
ATOM 627 C C . PHE A 1 83 ? 9.062 -2.290 -12.704 1.00 82.06 83 PHE A C 1
ATOM 629 O O . PHE A 1 83 ? 10.162 -2.705 -13.054 1.00 82.06 83 PHE A O 1
ATOM 636 N N . GLY A 1 84 ? 7.938 -2.701 -13.306 1.00 84.56 84 GLY A N 1
ATOM 637 C CA . GLY A 1 84 ? 7.936 -3.593 -14.465 1.00 84.56 84 GLY A CA 1
ATOM 638 C C . GLY A 1 84 ? 6.798 -4.612 -14.478 1.00 84.56 84 GLY A C 1
ATOM 639 O O . GLY A 1 84 ? 5.648 -4.299 -14.168 1.00 84.56 84 GLY A 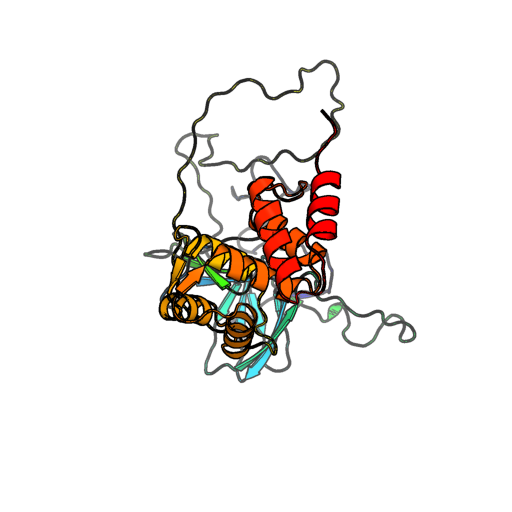O 1
ATOM 640 N N . LYS A 1 85 ? 7.092 -5.847 -14.900 1.00 89.88 85 LYS A N 1
ATOM 641 C CA . LYS A 1 85 ? 6.100 -6.927 -15.032 1.00 89.88 85 LYS A CA 1
ATOM 642 C C . LYS A 1 85 ? 6.578 -8.239 -14.440 1.00 89.88 85 LYS A C 1
ATOM 644 O O . LYS A 1 85 ? 7.682 -8.678 -14.744 1.00 89.88 85 LYS A O 1
ATOM 649 N N . MET A 1 86 ? 5.689 -8.886 -13.695 1.00 94.25 86 MET A N 1
ATOM 650 C CA . MET A 1 86 ? 5.864 -10.233 -13.164 1.00 94.25 86 MET A CA 1
ATOM 651 C C . MET A 1 86 ? 4.635 -11.088 -13.478 1.00 94.25 86 MET A C 1
ATOM 653 O O . MET A 1 86 ? 3.498 -10.646 -13.299 1.00 94.25 86 MET A 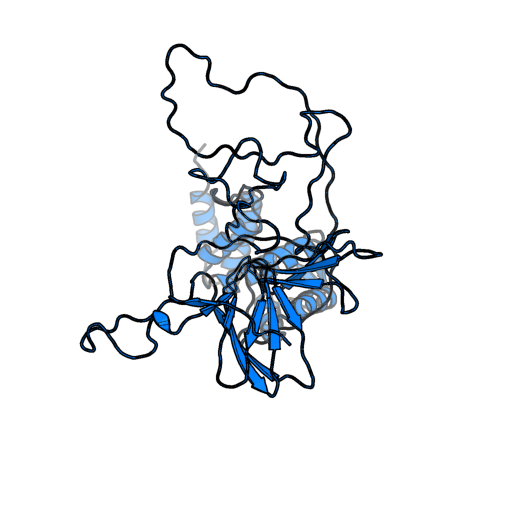O 1
ATOM 657 N N . MET A 1 87 ? 4.872 -12.297 -13.982 1.00 94.06 87 MET A N 1
ATOM 658 C CA . MET A 1 87 ? 3.871 -13.363 -13.952 1.00 94.06 87 MET A CA 1
ATOM 659 C C . MET A 1 87 ? 3.967 -14.048 -12.589 1.00 94.06 87 MET A C 1
ATOM 661 O O . MET A 1 87 ? 5.064 -14.123 -12.040 1.00 94.06 87 MET A O 1
ATOM 665 N N . VAL A 1 88 ? 2.835 -14.497 -12.052 1.00 90.81 88 VAL A N 1
ATOM 666 C CA . VAL A 1 88 ? 2.769 -15.271 -10.810 1.00 90.81 88 VAL A CA 1
ATOM 667 C C . VAL A 1 88 ? 1.767 -16.404 -11.012 1.00 90.81 88 VAL A C 1
ATOM 669 O O . VAL A 1 88 ? 0.571 -16.168 -11.214 1.00 90.81 88 VAL A O 1
ATOM 672 N N . GLU A 1 89 ? 2.258 -17.634 -11.008 1.00 90.88 89 GLU A N 1
ATOM 673 C CA . GLU A 1 89 ? 1.475 -18.858 -11.166 1.00 90.88 89 GLU A CA 1
ATOM 674 C C . GLU A 1 89 ? 1.082 -19.454 -9.796 1.00 90.88 89 GLU A C 1
ATOM 676 O O . GLU A 1 89 ? 1.654 -19.104 -8.761 1.00 90.88 89 GLU A O 1
ATOM 681 N N . PRO A 1 90 ? 0.089 -20.361 -9.721 1.00 87.50 90 PRO A N 1
ATOM 682 C CA . PRO A 1 90 ? -0.157 -21.121 -8.499 1.00 87.50 90 PRO A CA 1
ATOM 683 C C . PRO A 1 90 ? 1.093 -21.895 -8.052 1.00 87.50 90 PRO A C 1
ATOM 685 O O . PRO A 1 90 ? 1.774 -22.506 -8.875 1.00 87.50 90 PRO A O 1
ATOM 688 N N . ASN A 1 91 ? 1.335 -21.926 -6.737 1.00 81.25 91 ASN A N 1
ATOM 689 C CA . ASN A 1 91 ? 2.584 -22.328 -6.055 1.00 81.25 91 ASN A CA 1
ATOM 690 C C . ASN A 1 91 ? 3.708 -21.271 -6.038 1.00 81.25 91 ASN A C 1
ATOM 692 O O . ASN A 1 91 ? 4.664 -21.449 -5.285 1.00 81.25 91 ASN A O 1
ATOM 696 N N . GLU A 1 92 ? 3.588 -20.161 -6.769 1.00 89.56 92 GLU A N 1
ATOM 697 C CA . GLU A 1 92 ? 4.415 -18.968 -6.556 1.00 89.56 92 GLU A CA 1
ATOM 698 C C . GLU A 1 92 ? 3.722 -17.987 -5.590 1.00 89.56 92 GLU A C 1
ATOM 700 O O . GLU A 1 92 ? 2.537 -18.120 -5.269 1.00 89.56 92 GLU A O 1
ATOM 705 N N . ILE A 1 93 ? 4.465 -16.983 -5.119 1.00 86.88 93 ILE A N 1
ATOM 706 C CA . ILE A 1 93 ? 3.942 -15.848 -4.346 1.00 86.88 93 ILE A CA 1
ATOM 707 C C . ILE A 1 93 ? 4.559 -14.551 -4.867 1.00 86.88 93 ILE A C 1
ATOM 709 O O . ILE A 1 93 ? 5.684 -14.556 -5.364 1.00 86.88 93 ILE A O 1
ATOM 713 N N . CYS A 1 94 ? 3.868 -13.423 -4.703 1.00 92.06 94 CYS A N 1
ATOM 714 C CA . CYS A 1 94 ? 4.473 -12.108 -4.917 1.00 92.06 94 CYS A CA 1
ATOM 715 C C . CYS A 1 94 ? 4.147 -11.146 -3.775 1.00 92.06 94 CYS A C 1
ATOM 717 O O . CYS A 1 94 ? 3.037 -11.162 -3.238 1.00 92.06 94 CYS A O 1
ATOM 719 N N . VAL A 1 95 ? 5.097 -10.270 -3.449 1.00 87.44 95 VAL A N 1
ATOM 720 C CA . VAL A 1 95 ? 4.893 -9.155 -2.518 1.00 87.44 95 VAL A CA 1
ATOM 721 C C . VAL A 1 95 ? 4.731 -7.862 -3.314 1.00 87.44 95 VAL A C 1
ATOM 723 O O . VAL A 1 95 ? 5.453 -7.624 -4.282 1.00 87.44 95 VAL A O 1
ATOM 726 N N . ILE A 1 96 ? 3.778 -7.025 -2.911 1.00 87.06 96 ILE A N 1
ATOM 727 C CA . ILE A 1 96 ? 3.602 -5.660 -3.410 1.00 87.06 96 ILE A CA 1
ATOM 728 C C . ILE A 1 96 ? 3.572 -4.737 -2.195 1.00 87.06 96 ILE A C 1
ATOM 730 O O . ILE A 1 96 ? 2.662 -4.826 -1.371 1.00 87.06 96 ILE A O 1
ATOM 734 N N . GLN A 1 97 ? 4.586 -3.883 -2.079 1.00 80.19 97 GLN A N 1
ATOM 735 C CA . GLN A 1 97 ? 4.765 -3.012 -0.919 1.00 80.19 97 GLN A CA 1
ATOM 736 C C . GLN A 1 97 ? 3.781 -1.836 -0.910 1.00 80.19 97 GLN A C 1
ATOM 738 O O . GLN A 1 97 ? 3.264 -1.422 -1.955 1.00 80.19 97 GLN A O 1
ATOM 743 N N . SER A 1 98 ? 3.552 -1.270 0.275 1.00 80.88 98 SER A N 1
ATOM 744 C CA . SER A 1 98 ? 2.776 -0.041 0.442 1.00 80.88 98 SER A CA 1
ATOM 745 C C . SER A 1 98 ? 3.339 1.101 -0.419 1.00 80.88 98 SER A C 1
ATOM 747 O O . SER A 1 98 ? 4.546 1.255 -0.600 1.00 80.88 98 SER A O 1
ATOM 749 N N . GLY A 1 99 ? 2.448 1.905 -0.992 1.00 72.88 99 GLY A N 1
ATOM 750 C CA . GLY A 1 99 ? 2.754 2.972 -1.941 1.00 72.88 99 GLY A CA 1
ATOM 751 C C . GLY A 1 99 ? 2.894 2.524 -3.402 1.00 72.88 99 GLY A C 1
ATOM 752 O O . GLY A 1 99 ? 2.663 3.352 -4.282 1.00 72.88 99 GLY A O 1
ATOM 753 N N . VAL A 1 100 ? 3.189 1.252 -3.697 1.00 79.19 100 VAL A N 1
ATOM 754 C CA . VAL A 1 100 ? 3.416 0.781 -5.079 1.00 79.19 100 VAL A CA 1
ATOM 755 C C . VAL A 1 100 ? 2.102 0.668 -5.857 1.00 79.19 100 VAL A C 1
ATOM 757 O O . VAL A 1 100 ? 1.126 0.069 -5.394 1.00 79.19 100 VAL A O 1
ATOM 760 N N . ARG A 1 101 ? 2.070 1.210 -7.079 1.00 80.81 101 ARG A N 1
ATOM 761 C CA . ARG A 1 101 ? 0.916 1.138 -7.983 1.00 80.81 101 ARG A CA 1
ATOM 762 C C . ARG A 1 101 ? 1.070 -0.025 -8.960 1.00 80.81 101 ARG A C 1
ATOM 764 O O . ARG A 1 101 ? 2.089 -0.184 -9.631 1.00 80.81 101 ARG A O 1
ATOM 771 N N . PHE A 1 102 ? 0.018 -0.828 -9.085 1.00 84.12 102 PHE A N 1
ATOM 772 C CA . PHE A 1 102 ? 0.005 -2.047 -9.885 1.00 84.12 102 PHE A CA 1
ATOM 773 C C . PHE A 1 102 ? -1.331 -2.308 -10.588 1.00 84.12 102 PHE A C 1
ATOM 775 O O . PHE A 1 102 ? -2.393 -1.865 -10.162 1.00 84.12 102 PHE A O 1
ATOM 782 N N . SER A 1 103 ? -1.323 -3.066 -11.677 1.00 85.00 103 SER A N 1
ATOM 783 C CA . SER A 1 103 ? -2.531 -3.610 -12.302 1.00 85.00 103 SER A CA 1
ATOM 784 C C . SER A 1 103 ? -2.373 -5.105 -12.528 1.00 85.00 103 SER A C 1
ATOM 786 O O . SER A 1 103 ? -1.350 -5.534 -13.060 1.00 85.00 103 SER A O 1
ATOM 788 N N . VAL A 1 104 ? -3.394 -5.878 -12.160 1.00 86.88 104 VAL A N 1
ATOM 789 C CA . VAL A 1 104 ? -3.430 -7.333 -12.342 1.00 86.88 104 VAL A CA 1
ATOM 790 C C . VAL A 1 104 ? -4.275 -7.665 -13.568 1.00 86.88 104 VAL A C 1
ATOM 792 O O . VAL A 1 104 ? -5.454 -7.308 -13.629 1.00 86.88 104 VAL A O 1
ATOM 795 N N . ASN A 1 105 ? -3.675 -8.356 -14.533 1.00 85.81 105 ASN A N 1
ATOM 796 C CA . ASN A 1 105 ? -4.378 -9.004 -15.632 1.00 85.81 105 ASN A CA 1
ATOM 797 C C . ASN A 1 105 ? -4.585 -10.486 -15.290 1.00 85.81 105 ASN A C 1
ATOM 799 O O . ASN A 1 105 ? -3.672 -11.142 -14.790 1.00 85.81 105 ASN A O 1
ATOM 803 N N . VAL A 1 106 ? -5.776 -11.000 -15.594 1.00 84.81 106 VAL A N 1
ATOM 804 C CA . VAL A 1 106 ? -6.171 -12.402 -15.396 1.00 84.81 106 VAL A CA 1
ATOM 805 C C . VAL A 1 106 ? -6.559 -13.028 -16.733 1.00 84.81 106 VAL A C 1
ATOM 807 O O . VAL A 1 106 ? -7.053 -12.329 -17.623 1.00 84.81 106 VAL A O 1
ATOM 810 N N . PHE A 1 107 ? -6.355 -14.337 -16.863 1.00 85.31 107 PHE A N 1
ATOM 811 C CA . PHE A 1 107 ? -6.558 -15.081 -18.116 1.00 85.31 107 PHE A CA 1
ATOM 812 C C . PHE A 1 107 ? -7.776 -16.024 -18.079 1.00 85.31 107 PHE A C 1
ATOM 814 O O . PHE A 1 107 ? -8.128 -16.624 -19.092 1.00 85.31 107 PHE A O 1
ATOM 821 N N . GLY A 1 108 ? -8.463 -16.106 -16.936 1.00 81.31 108 GLY A N 1
ATOM 822 C CA . GLY A 1 108 ? -9.665 -16.910 -16.720 1.00 81.31 108 GLY A CA 1
ATOM 823 C C . GLY A 1 108 ? -10.293 -16.608 -15.357 1.00 81.31 108 GLY A C 1
ATOM 824 O O . GLY A 1 108 ? -10.167 -15.495 -14.846 1.00 81.31 108 GLY A O 1
ATOM 825 N N . GLU A 1 109 ? -10.950 -17.598 -14.751 1.00 83.00 109 GLU A N 1
ATOM 826 C CA . GLU A 1 109 ? -11.371 -17.515 -13.348 1.00 83.00 109 GLU A CA 1
ATOM 827 C C . GLU A 1 109 ? -10.163 -17.650 -12.412 1.00 83.00 109 GLU A C 1
ATOM 829 O O . GLU A 1 109 ? -9.529 -18.708 -12.358 1.00 83.00 109 GLU A O 1
ATOM 834 N N . THR A 1 110 ? -9.884 -16.595 -11.645 1.00 83.56 110 THR A N 1
ATOM 835 C CA . THR A 1 110 ? -8.755 -16.527 -10.709 1.00 83.56 110 THR A CA 1
ATOM 836 C C . THR A 1 110 ? -9.235 -16.514 -9.257 1.00 83.56 110 THR A C 1
ATOM 838 O O . THR A 1 110 ? -10.162 -15.781 -8.911 1.00 83.56 110 THR A O 1
ATOM 841 N N . ARG A 1 111 ? -8.565 -17.276 -8.386 1.00 78.69 111 ARG A N 1
ATOM 842 C CA . ARG A 1 111 ? -8.734 -17.242 -6.922 1.00 78.69 111 ARG A CA 1
ATOM 843 C C . ARG A 1 111 ? -7.374 -17.394 -6.242 1.00 78.69 111 ARG A C 1
ATOM 845 O O . ARG A 1 111 ? -6.508 -18.114 -6.729 1.00 78.69 111 ARG A O 1
ATOM 852 N N . GLY A 1 112 ? -7.202 -16.751 -5.096 1.00 81.00 112 GLY A N 1
ATOM 853 C CA . GLY A 1 112 ? -6.000 -16.838 -4.275 1.00 81.00 112 GLY A CA 1
ATOM 854 C C . GLY A 1 112 ? -6.249 -16.272 -2.883 1.00 81.00 112 GLY A C 1
ATOM 855 O O . GLY A 1 112 ? -7.374 -15.883 -2.562 1.00 81.00 112 GLY A O 1
ATOM 856 N N . TYR A 1 113 ? -5.190 -16.212 -2.087 1.00 79.62 113 TYR A N 1
ATOM 857 C CA . TYR A 1 113 ? -5.173 -15.589 -0.768 1.00 79.62 113 TYR A CA 1
ATOM 858 C C . TYR A 1 113 ? -4.335 -14.310 -0.815 1.00 79.62 113 TYR A C 1
ATOM 860 O O . TYR A 1 113 ? -3.419 -14.191 -1.630 1.00 79.62 113 TYR A O 1
ATOM 868 N N . ILE A 1 114 ? -4.648 -13.356 0.059 1.00 87.50 114 ILE A N 1
ATOM 869 C CA . ILE A 1 114 ? -3.833 -12.161 0.281 1.00 87.50 114 ILE A CA 1
ATOM 870 C C . ILE A 1 114 ? -3.647 -12.017 1.788 1.00 87.50 114 ILE A C 1
ATOM 872 O O . ILE A 1 114 ? -4.630 -11.987 2.527 1.00 87.50 114 ILE A O 1
ATOM 876 N N . LEU A 1 115 ? -2.395 -11.928 2.224 1.00 82.75 115 LEU A N 1
ATOM 877 C CA . LEU A 1 115 ? -2.025 -11.468 3.554 1.00 82.75 115 LEU A CA 1
ATOM 878 C C . LEU A 1 115 ? -1.669 -9.982 3.445 1.00 82.75 115 LEU A C 1
ATOM 880 O O . LEU A 1 115 ? -0.802 -9.612 2.657 1.00 82.75 115 LEU A O 1
ATOM 884 N N . GLU A 1 116 ? -2.354 -9.143 4.217 1.00 86.88 116 GLU A N 1
ATOM 885 C CA . GLU A 1 116 ? -2.069 -7.711 4.327 1.00 86.88 116 GLU A CA 1
ATOM 886 C C . GLU A 1 116 ? -1.396 -7.430 5.676 1.00 86.88 116 GLU A C 1
ATOM 888 O O . GLU A 1 116 ? -1.912 -7.845 6.715 1.00 86.88 116 GLU A O 1
ATOM 893 N N . VAL A 1 117 ? -0.248 -6.745 5.662 1.00 74.44 117 VAL A N 1
ATOM 894 C CA . VAL A 1 117 ? 0.523 -6.397 6.868 1.00 74.44 117 VAL A CA 1
ATOM 895 C C . VAL A 1 117 ? 0.652 -4.883 6.983 1.00 74.44 117 VAL A C 1
ATOM 897 O O . VAL A 1 117 ? 1.163 -4.222 6.082 1.00 74.44 117 VAL A O 1
ATOM 900 N N . TYR A 1 118 ? 0.186 -4.337 8.106 1.00 79.75 118 TYR A N 1
ATOM 901 C CA . TYR A 1 118 ? 0.183 -2.904 8.394 1.00 79.75 118 TYR A CA 1
ATOM 902 C C . TYR A 1 118 ? 1.427 -2.488 9.188 1.00 79.75 118 TYR A C 1
ATOM 904 O O . TYR A 1 118 ? 1.777 -3.136 10.172 1.00 79.75 118 TYR A O 1
ATOM 912 N N . GLY A 1 119 ? 2.060 -1.375 8.805 1.00 60.66 119 GLY A N 1
ATOM 913 C CA . GLY A 1 119 ? 3.140 -0.744 9.582 1.00 60.66 119 GLY A CA 1
ATOM 914 C C . GLY A 1 119 ? 4.481 -1.494 9.633 1.00 60.66 119 GLY A C 1
ATOM 915 O O . GLY A 1 119 ? 5.367 -1.072 10.371 1.00 60.66 119 GLY A O 1
ATOM 916 N N . ALA A 1 120 ? 4.642 -2.573 8.864 1.00 62.75 120 ALA A N 1
ATOM 917 C CA . ALA A 1 120 ? 5.877 -3.342 8.731 1.00 62.75 120 ALA A CA 1
ATOM 918 C C . ALA A 1 120 ? 5.996 -3.929 7.315 1.00 62.75 120 ALA A C 1
ATOM 920 O O . ALA A 1 120 ? 4.990 -4.067 6.615 1.00 62.75 120 ALA A O 1
ATOM 921 N N . HIS A 1 121 ? 7.215 -4.299 6.921 1.00 74.69 121 HIS A N 1
ATOM 922 C CA . HIS A 1 121 ? 7.508 -4.965 5.650 1.00 74.69 121 HIS A CA 1
ATOM 923 C C . HIS A 1 121 ? 7.799 -6.456 5.857 1.00 74.69 121 HIS A C 1
ATOM 925 O O . HIS A 1 121 ? 8.114 -6.896 6.963 1.00 74.69 121 HIS A O 1
ATOM 931 N N . PHE A 1 122 ? 7.694 -7.247 4.788 1.00 73.88 122 PHE A N 1
ATOM 932 C CA . PHE A 1 122 ? 8.098 -8.654 4.814 1.00 73.88 122 PHE A CA 1
ATOM 933 C C . PHE A 1 122 ? 9.623 -8.783 4.738 1.00 73.88 122 PHE A C 1
ATOM 935 O O . PHE A 1 122 ? 10.231 -8.309 3.782 1.00 73.88 122 PHE A O 1
ATOM 942 N N . GLU A 1 123 ? 10.220 -9.479 5.706 1.00 71.69 123 GLU A N 1
ATOM 943 C CA . GLU A 1 123 ? 11.661 -9.755 5.792 1.00 71.69 123 GLU A CA 1
ATOM 944 C C . GLU A 1 123 ? 11.937 -11.267 5.866 1.00 71.69 123 GLU A C 1
ATOM 946 O O . GLU A 1 123 ? 11.051 -12.065 6.186 1.00 71.69 123 GLU A O 1
ATOM 951 N N . LEU A 1 124 ? 13.172 -11.676 5.557 1.00 72.31 124 LEU A N 1
ATOM 952 C CA . LEU A 1 124 ? 13.616 -13.058 5.756 1.00 72.31 124 LEU A CA 1
ATOM 953 C C . LEU A 1 124 ? 13.937 -13.309 7.242 1.00 72.31 124 LEU A C 1
ATOM 955 O O . LEU A 1 124 ? 14.579 -12.466 7.865 1.00 72.31 124 LEU A O 1
ATOM 959 N N . PRO A 1 125 ? 13.529 -14.455 7.819 1.00 69.12 125 PRO A N 1
ATOM 960 C CA . PRO A 1 125 ? 13.737 -14.734 9.236 1.00 69.12 125 PRO A CA 1
ATOM 961 C C . PRO A 1 125 ? 15.203 -15.048 9.560 1.00 69.12 125 PRO A C 1
ATOM 963 O O . PRO A 1 125 ? 15.901 -15.691 8.771 1.00 69.12 125 PRO A O 1
ATOM 966 N N . ASP A 1 126 ? 15.631 -14.688 10.772 1.00 70.62 126 ASP A N 1
ATOM 967 C CA . ASP A 1 126 ? 16.923 -15.101 11.326 1.00 70.62 126 ASP A CA 1
ATOM 968 C C . ASP A 1 126 ? 17.065 -16.631 11.321 1.00 70.62 126 ASP A C 1
ATOM 970 O O . ASP A 1 126 ? 16.326 -17.358 11.989 1.00 70.62 126 ASP A O 1
ATOM 974 N N . LEU A 1 127 ? 18.064 -17.130 10.589 1.00 70.75 127 LEU A N 1
ATOM 975 C CA . LEU A 1 127 ? 18.327 -18.565 10.449 1.00 70.75 127 LEU A CA 1
ATOM 976 C C . LEU A 1 127 ? 18.892 -19.205 11.732 1.00 70.75 127 LEU A C 1
ATOM 978 O O . LEU A 1 127 ? 18.777 -20.418 11.923 1.00 70.75 127 LEU A O 1
ATOM 982 N N . GLY A 1 128 ? 19.503 -18.412 12.620 1.00 80.44 128 GLY A N 1
ATOM 983 C CA . GLY A 1 128 ? 20.022 -18.878 13.908 1.00 80.44 128 GLY A CA 1
ATOM 984 C C . GLY A 1 128 ? 20.927 -20.121 13.769 1.00 80.44 128 GLY A C 1
ATOM 985 O O . GLY A 1 128 ? 21.876 -20.096 12.982 1.00 80.44 128 GLY A O 1
ATOM 986 N N . PRO A 1 129 ? 20.649 -21.234 14.483 1.00 82.81 129 PRO A N 1
ATOM 987 C CA . PRO A 1 129 ? 21.427 -22.475 14.379 1.00 82.81 129 PRO A CA 1
ATOM 988 C C . PRO A 1 129 ? 21.455 -23.150 12.995 1.00 82.81 129 PRO A C 1
ATOM 990 O O . PRO A 1 129 ? 22.276 -24.041 12.793 1.00 82.81 129 PRO A O 1
ATOM 993 N N . ILE A 1 130 ? 20.591 -22.760 12.047 1.00 77.94 130 ILE A N 1
ATOM 994 C CA . ILE A 1 130 ? 20.615 -23.265 10.658 1.00 77.94 130 ILE A CA 1
ATOM 995 C C . ILE A 1 130 ? 21.847 -22.715 9.903 1.00 77.94 130 ILE A C 1
ATOM 997 O O . ILE A 1 130 ? 22.325 -23.327 8.948 1.00 77.94 130 ILE A O 1
ATOM 1001 N N . GLY A 1 131 ? 22.421 -21.596 10.360 1.00 83.12 131 GLY A N 1
ATOM 1002 C CA . GLY A 1 131 ? 23.605 -20.985 9.764 1.00 83.12 131 GLY A CA 1
ATOM 1003 C C . GLY A 1 131 ? 23.264 -20.082 8.578 1.00 83.12 131 GLY A C 1
ATOM 1004 O O . GLY A 1 131 ? 22.344 -19.280 8.654 1.00 83.12 131 GLY A O 1
ATOM 1005 N N . ALA A 1 132 ? 24.037 -20.169 7.493 1.00 73.38 132 ALA A N 1
ATOM 1006 C CA . ALA A 1 132 ? 24.008 -19.181 6.404 1.00 73.38 132 ALA A CA 1
ATOM 1007 C C . ALA A 1 132 ? 23.192 -19.585 5.155 1.00 73.38 132 ALA A C 1
ATOM 1009 O O . ALA A 1 132 ? 23.132 -18.816 4.200 1.00 73.38 132 ALA A O 1
ATOM 1010 N N . ASN A 1 133 ? 22.626 -20.797 5.105 1.00 80.56 133 ASN A N 1
ATOM 1011 C CA . ASN A 1 133 ? 21.828 -21.288 3.972 1.00 80.56 133 ASN A CA 1
ATOM 1012 C C . ASN A 1 133 ? 20.695 -22.182 4.491 1.00 80.56 133 ASN A C 1
ATOM 1014 O O . ASN A 1 133 ? 20.929 -23.019 5.359 1.00 80.56 133 ASN A O 1
ATOM 1018 N N . GLY A 1 134 ? 19.494 -22.046 3.931 1.00 71.19 134 GLY A N 1
ATOM 1019 C CA . GLY A 1 134 ? 18.304 -22.781 4.361 1.00 71.19 134 GLY A CA 1
ATOM 1020 C C . GLY A 1 134 ? 17.034 -21.948 4.202 1.00 71.19 134 GLY A C 1
ATOM 1021 O O . GLY A 1 134 ? 17.104 -20.756 3.912 1.00 71.19 134 GLY A O 1
ATOM 1022 N N . LEU A 1 135 ? 15.875 -22.583 4.404 1.00 84.62 135 LEU A N 1
ATOM 1023 C CA . LEU A 1 135 ? 14.554 -21.987 4.155 1.00 84.62 135 LEU A CA 1
ATOM 1024 C C . LEU A 1 135 ? 14.466 -21.421 2.717 1.00 84.62 135 LEU A C 1
ATOM 1026 O O . LEU A 1 135 ? 14.847 -22.118 1.776 1.00 84.62 135 LEU A O 1
ATOM 1030 N N . ALA A 1 136 ? 13.955 -20.201 2.532 1.00 77.94 136 ALA A N 1
ATOM 1031 C CA . ALA A 1 136 ? 13.962 -19.507 1.244 1.00 77.94 136 ALA A CA 1
ATOM 1032 C C . ALA A 1 136 ? 15.262 -18.698 1.095 1.00 77.94 136 ALA A C 1
ATOM 1034 O O . ALA A 1 136 ? 15.488 -17.750 1.848 1.00 77.94 136 ALA A O 1
ATOM 1035 N N . ASN A 1 137 ? 16.127 -19.051 0.138 1.00 79.88 137 ASN A N 1
ATOM 1036 C CA . ASN A 1 137 ? 17.404 -18.351 -0.023 1.00 79.88 137 ASN A CA 1
ATOM 1037 C C . ASN A 1 137 ? 17.178 -16.981 -0.689 1.00 79.88 137 ASN A C 1
ATOM 1039 O O . ASN A 1 137 ? 16.404 -16.903 -1.645 1.00 79.88 137 ASN A O 1
ATOM 1043 N N . PRO A 1 138 ? 17.927 -15.923 -0.317 1.00 78.56 138 PRO A N 1
ATOM 1044 C CA . PRO A 1 138 ? 17.794 -14.601 -0.933 1.00 78.56 138 PRO A CA 1
ATOM 1045 C C . PRO A 1 138 ? 17.853 -14.602 -2.467 1.00 78.56 138 PRO A C 1
ATOM 1047 O O . PRO A 1 138 ? 17.139 -13.830 -3.099 1.00 78.56 138 PRO A O 1
ATOM 1050 N N . ARG A 1 139 ? 18.658 -15.484 -3.085 1.00 88.62 139 ARG A N 1
ATOM 1051 C CA . ARG A 1 139 ? 18.803 -15.565 -4.553 1.00 88.62 139 ARG A CA 1
ATOM 1052 C C . ARG A 1 139 ? 17.502 -15.922 -5.283 1.00 88.62 139 ARG A C 1
ATOM 1054 O O . ARG A 1 139 ? 17.378 -15.601 -6.458 1.00 88.62 139 ARG A O 1
ATOM 1061 N N . ASP A 1 140 ? 16.597 -16.635 -4.613 1.00 85.25 140 ASP A N 1
ATOM 1062 C CA . ASP A 1 140 ? 15.413 -17.237 -5.232 1.00 85.25 140 ASP A CA 1
ATOM 1063 C C . ASP A 1 140 ? 14.256 -16.216 -5.345 1.00 85.25 140 ASP A C 1
ATOM 1065 O O . ASP A 1 140 ? 13.249 -16.478 -5.998 1.00 85.25 140 ASP A O 1
ATOM 1069 N N . PHE A 1 141 ? 14.420 -15.024 -4.756 1.00 88.00 141 PHE A N 1
ATOM 1070 C CA . PHE A 1 141 ? 13.500 -13.892 -4.876 1.00 88.00 141 PHE A CA 1
ATOM 1071 C C . PHE A 1 141 ? 13.801 -13.071 -6.132 1.00 88.00 141 PHE A C 1
ATOM 1073 O O . PHE A 1 141 ? 14.951 -12.693 -6.379 1.00 88.00 141 PHE A O 1
ATOM 1080 N N . LEU A 1 142 ? 12.752 -12.774 -6.903 1.00 90.62 142 LEU A N 1
ATOM 1081 C CA . LEU A 1 142 ? 12.832 -12.165 -8.228 1.00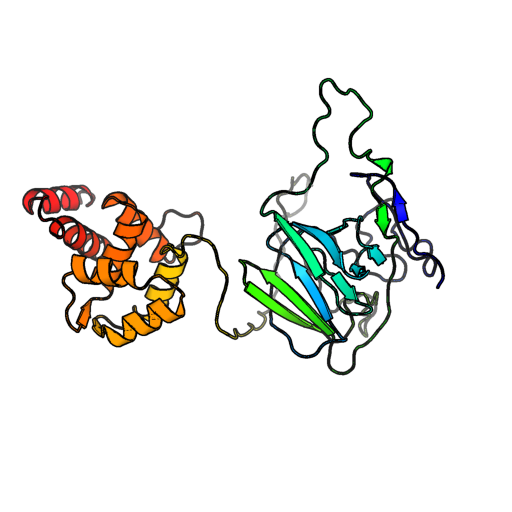 90.62 142 LEU A CA 1
ATOM 1082 C C . LEU A 1 142 ? 12.090 -10.821 -8.291 1.00 90.62 142 LEU A C 1
ATOM 1084 O O . LEU A 1 142 ? 10.888 -10.745 -8.044 1.00 90.62 142 LEU A O 1
ATOM 1088 N N . THR A 1 143 ? 12.800 -9.771 -8.695 1.00 89.56 143 THR A N 1
ATOM 1089 C CA . THR A 1 143 ? 12.275 -8.416 -8.925 1.00 89.56 143 THR A CA 1
ATOM 1090 C C . THR A 1 143 ? 12.137 -8.170 -10.434 1.00 89.56 143 THR A C 1
ATOM 1092 O O . THR A 1 143 ? 13.045 -8.533 -11.184 1.00 89.56 143 THR A O 1
ATOM 1095 N N . PRO A 1 144 ? 11.032 -7.587 -10.937 1.00 91.56 144 PRO A N 1
ATOM 1096 C CA . PRO A 1 144 ? 10.869 -7.313 -12.367 1.00 91.56 144 PRO A CA 1
ATOM 1097 C C . PRO A 1 144 ? 11.905 -6.310 -12.895 1.00 91.56 144 PRO A C 1
ATOM 1099 O O . PRO A 1 144 ? 12.321 -5.404 -12.179 1.00 91.56 144 PRO A O 1
ATOM 1102 N N . VAL A 1 145 ? 12.293 -6.447 -14.168 1.00 91.31 145 VAL A N 1
ATOM 1103 C CA . VAL A 1 145 ? 13.067 -5.401 -14.866 1.00 91.31 145 VAL A CA 1
ATOM 1104 C C . VAL A 1 145 ? 12.166 -4.250 -15.319 1.00 91.31 145 VAL A C 1
ATOM 1106 O O . VAL A 1 145 ? 11.004 -4.474 -15.676 1.00 91.31 145 VAL A O 1
ATOM 1109 N N . ALA A 1 146 ? 12.736 -3.043 -15.373 1.00 83.75 146 ALA A N 1
ATOM 1110 C CA . ALA A 1 146 ? 12.039 -1.817 -15.750 1.00 83.75 146 ALA A CA 1
ATOM 1111 C C . ALA A 1 146 ? 11.295 -1.945 -17.092 1.00 83.75 146 ALA A C 1
ATOM 1113 O O . ALA A 1 146 ? 11.847 -2.405 -18.097 1.00 83.75 146 ALA A O 1
ATOM 1114 N N . TRP A 1 147 ? 10.029 -1.512 -17.110 1.00 87.38 147 TRP A N 1
ATOM 1115 C CA . TRP A 1 147 ? 9.183 -1.506 -18.304 1.00 87.38 147 TRP A CA 1
ATOM 1116 C C . TRP A 1 147 ? 8.147 -0.376 -18.266 1.00 87.38 147 TRP A C 1
ATOM 1118 O O . TRP A 1 147 ? 7.466 -0.203 -17.260 1.00 87.38 147 TRP A O 1
ATOM 1128 N N . PHE A 1 148 ? 7.954 0.321 -19.393 1.00 80.06 148 PHE A N 1
ATOM 1129 C CA . PHE A 1 148 ? 6.948 1.389 -19.540 1.00 80.06 148 PHE A CA 1
ATOM 1130 C C . PHE A 1 148 ? 6.005 1.221 -20.752 1.00 80.06 148 PHE A C 1
ATOM 1132 O O . PHE A 1 148 ? 6.340 0.568 -21.749 1.00 80.06 148 PHE A O 1
ATOM 1139 N N . GLU A 1 149 ? 4.846 1.884 -20.718 1.00 73.94 149 GLU A N 1
ATOM 1140 C CA . GLU A 1 149 ? 3.941 2.073 -21.863 1.00 73.94 149 GLU A CA 1
ATOM 1141 C C . GLU A 1 149 ? 3.586 3.551 -22.053 1.00 73.94 149 GLU A C 1
ATOM 1143 O O . GLU A 1 149 ? 2.796 4.100 -21.294 1.00 73.94 149 GLU A O 1
ATOM 1148 N N . ASP A 1 150 ? 4.082 4.190 -23.113 1.00 72.19 150 ASP A N 1
ATOM 1149 C CA . ASP A 1 150 ? 3.533 5.486 -23.522 1.00 72.19 150 ASP A CA 1
ATOM 1150 C C . ASP A 1 150 ? 2.105 5.293 -24.065 1.00 72.19 150 ASP A C 1
ATOM 1152 O O . ASP A 1 150 ? 1.904 4.745 -25.156 1.00 72.19 150 ASP A O 1
ATOM 1156 N N . ARG A 1 151 ? 1.097 5.637 -23.250 1.00 68.00 151 ARG A N 1
ATOM 1157 C CA . ARG A 1 151 ? -0.318 5.404 -23.556 1.00 68.00 151 ARG A CA 1
ATOM 1158 C C . ARG A 1 151 ? -1.233 6.467 -22.948 1.00 68.00 151 ARG A C 1
ATOM 1160 O O . ARG A 1 151 ? -1.735 6.333 -21.830 1.00 68.00 151 ARG A O 1
ATOM 1167 N N . THR A 1 152 ? -1.600 7.445 -23.770 1.00 65.00 152 THR A N 1
ATOM 1168 C CA . THR A 1 152 ? -2.784 8.289 -23.547 1.00 65.00 152 THR A CA 1
ATOM 1169 C C . THR A 1 152 ? -4.054 7.435 -23.512 1.00 65.00 152 THR A C 1
ATOM 1171 O O . THR A 1 152 ? -4.266 6.575 -24.372 1.00 65.00 152 THR A O 1
ATOM 1174 N N . VAL A 1 153 ? -4.944 7.681 -22.547 1.00 62.94 153 VAL A N 1
ATOM 1175 C CA . VAL A 1 153 ? -6.192 6.923 -22.396 1.00 62.94 153 VAL A CA 1
ATOM 1176 C C . VAL A 1 153 ? -7.388 7.826 -22.677 1.00 62.94 153 VAL A C 1
ATOM 1178 O O . VAL A 1 153 ? -7.647 8.779 -21.951 1.00 62.94 153 VAL A O 1
ATOM 1181 N N . SER A 1 154 ? -8.159 7.522 -23.727 1.00 56.84 154 SER A N 1
ATOM 1182 C CA . SER A 1 154 ? -9.312 8.344 -24.121 1.00 56.84 154 SER A CA 1
ATOM 1183 C C . SER A 1 154 ? -10.400 8.343 -23.041 1.00 56.84 154 SER A C 1
ATOM 1185 O O . SER A 1 154 ? -11.086 7.343 -22.827 1.00 56.84 154 SER A O 1
ATOM 1187 N N . GLY A 1 155 ? -10.558 9.464 -22.335 1.00 60.00 155 GLY A N 1
ATOM 1188 C CA . GLY A 1 155 ? -11.404 9.538 -21.141 1.00 60.00 155 GLY A CA 1
ATOM 1189 C C . GLY A 1 155 ? -10.727 9.023 -19.864 1.00 60.00 155 GLY A C 1
ATOM 1190 O O . GLY A 1 155 ? -11.424 8.544 -18.970 1.00 60.00 155 GLY A O 1
ATOM 1191 N N . GLY A 1 156 ? -9.405 9.126 -19.768 1.00 62.78 156 GLY A N 1
ATOM 1192 C CA . GLY A 1 156 ? -8.626 9.008 -18.541 1.00 62.78 156 GLY A CA 1
ATOM 1193 C C . GLY A 1 156 ? -8.385 7.592 -18.011 1.00 62.78 156 GLY A C 1
ATOM 1194 O O . GLY A 1 156 ? -9.253 6.715 -18.017 1.00 62.78 156 GLY A O 1
ATOM 1195 N N . TYR A 1 157 ? -7.179 7.398 -17.495 1.00 62.97 157 TYR A N 1
ATOM 1196 C CA . TYR A 1 157 ? -6.777 6.301 -16.629 1.00 62.97 157 TYR A CA 1
ATOM 1197 C C . TYR A 1 157 ? -7.260 6.548 -15.185 1.00 62.97 157 TYR A C 1
ATOM 1199 O O . TYR A 1 157 ? -7.438 7.696 -14.777 1.00 62.97 157 TYR A O 1
ATOM 1207 N N . THR A 1 158 ? -7.514 5.492 -14.399 1.00 68.69 158 THR A N 1
ATOM 1208 C CA . THR A 1 158 ? -8.050 5.611 -13.022 1.00 68.69 158 THR A CA 1
ATOM 1209 C C . THR A 1 158 ? -7.272 4.784 -11.986 1.00 68.69 158 THR A C 1
ATOM 1211 O O . THR A 1 158 ? -7.335 3.550 -11.978 1.00 68.69 158 THR A O 1
ATOM 1214 N N . VAL A 1 159 ? -6.571 5.467 -11.081 1.00 73.31 159 VAL A N 1
ATOM 1215 C CA . VAL A 1 159 ? -5.604 4.917 -10.110 1.00 73.31 159 VAL A CA 1
ATOM 1216 C C . VAL A 1 159 ? -6.289 4.699 -8.759 1.00 73.31 159 VAL A C 1
ATOM 1218 O O . VAL A 1 159 ? -6.466 5.676 -8.046 1.00 73.31 159 VAL A O 1
ATOM 1221 N N . ILE A 1 160 ? -6.720 3.477 -8.397 1.00 75.31 160 ILE A N 1
ATOM 1222 C CA . ILE A 1 160 ? -7.215 3.203 -7.027 1.00 75.31 160 ILE A CA 1
ATOM 1223 C C . ILE A 1 160 ? -6.099 3.391 -6.023 1.00 75.31 160 ILE A C 1
ATOM 1225 O O . ILE A 1 160 ? -4.978 2.993 -6.299 1.00 75.31 160 ILE A O 1
ATOM 1229 N N . ASN A 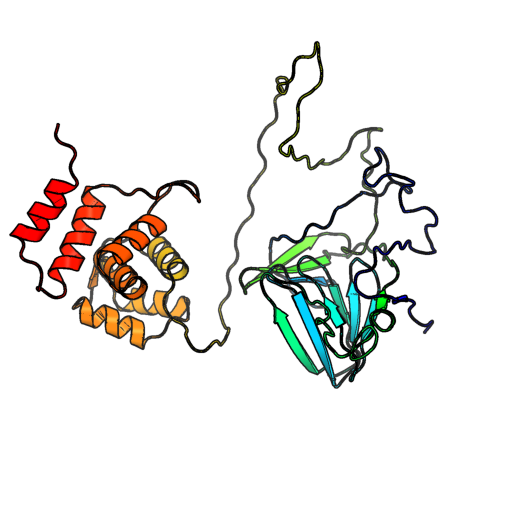1 161 ? -6.464 3.890 -4.849 1.00 78.12 161 ASN A N 1
ATOM 1230 C CA . ASN A 1 161 ? -5.695 3.736 -3.634 1.00 78.12 161 ASN A CA 1
ATOM 1231 C C . ASN A 1 161 ? -6.587 3.179 -2.508 1.00 78.12 161 ASN A C 1
ATOM 1233 O O . ASN A 1 161 ? -7.715 3.652 -2.335 1.00 78.12 161 ASN A O 1
ATOM 1237 N N . LYS A 1 162 ? -6.105 2.183 -1.760 1.00 80.06 162 LYS A N 1
ATOM 1238 C CA . LYS A 1 162 ? -6.673 1.758 -0.472 1.00 80.06 162 LYS A CA 1
ATOM 1239 C C . LYS A 1 162 ? -5.998 2.564 0.639 1.00 80.06 162 LYS A C 1
ATOM 1241 O O . LYS A 1 162 ? -4.776 2.573 0.724 1.00 80.06 162 LYS A O 1
ATOM 1246 N N . TYR A 1 163 ? -6.791 3.260 1.449 1.00 77.56 163 TYR A N 1
ATOM 1247 C CA . TYR A 1 163 ? -6.308 4.070 2.567 1.00 77.56 163 TYR A CA 1
ATOM 1248 C C . TYR A 1 163 ? -7.292 4.015 3.744 1.00 77.56 163 TYR A C 1
ATOM 1250 O O . TYR A 1 163 ? -8.499 4.173 3.555 1.00 77.56 163 TYR A O 1
ATOM 1258 N N . GLN A 1 164 ? -6.794 3.775 4.954 1.00 80.50 164 GLN A N 1
ATOM 1259 C CA . GLN A 1 164 ? -7.560 3.524 6.178 1.00 80.50 164 GLN A CA 1
ATOM 1260 C C . GLN A 1 164 ? -8.713 2.523 5.955 1.00 80.50 164 GLN A C 1
ATOM 1262 O O . GLN A 1 164 ? -9.865 2.770 6.320 1.00 80.50 164 GLN A O 1
ATOM 1267 N N . GLY A 1 165 ? -8.414 1.416 5.264 1.00 76.44 165 GLY A N 1
ATOM 1268 C CA . GLY A 1 165 ? -9.364 0.360 4.903 1.00 76.44 165 GLY A CA 1
ATOM 1269 C C . GLY A 1 165 ? -10.383 0.725 3.813 1.00 76.44 165 GLY A C 1
ATOM 1270 O O . GLY A 1 165 ? -11.179 -0.124 3.418 1.00 76.44 165 GLY A O 1
ATOM 1271 N N . LYS A 1 166 ? -10.380 1.964 3.303 1.00 72.81 166 LYS A N 1
ATOM 1272 C CA . LYS A 1 166 ? -11.371 2.490 2.349 1.00 72.81 166 LYS A CA 1
ATOM 1273 C C . LYS A 1 166 ? -10.776 2.637 0.953 1.00 72.81 166 LYS A C 1
ATOM 1275 O O . LYS A 1 166 ? -9.587 2.899 0.794 1.00 72.81 166 LYS A O 1
ATOM 1280 N N . LEU A 1 167 ? -11.613 2.478 -0.074 1.00 75.38 167 LEU A N 1
ATOM 1281 C CA . LEU A 1 167 ? -11.190 2.583 -1.472 1.00 75.38 167 LEU A CA 1
ATOM 1282 C C . LEU A 1 167 ? -11.440 3.974 -2.052 1.00 75.38 167 LEU A C 1
ATOM 1284 O O . LEU A 1 167 ? -12.538 4.524 -1.998 1.00 75.38 167 LEU A O 1
ATOM 1288 N N . PHE A 1 168 ? -10.407 4.490 -2.702 1.00 70.44 168 PHE A N 1
ATOM 1289 C CA . PHE A 1 168 ? -10.353 5.789 -3.348 1.00 70.44 168 PHE A CA 1
ATOM 1290 C C . PHE A 1 168 ? -9.722 5.658 -4.751 1.00 70.44 168 PHE A C 1
ATOM 1292 O O . PHE A 1 168 ? -9.206 4.591 -5.055 1.00 70.44 168 PHE A O 1
ATOM 1299 N N . SER A 1 169 ? -9.739 6.679 -5.631 1.00 73.06 169 SER A N 1
ATOM 1300 C CA . SER A 1 169 ? -8.940 6.692 -6.881 1.00 73.06 169 SER A CA 1
ATOM 1301 C C . SER A 1 169 ? -8.843 8.022 -7.651 1.00 73.06 169 SER A C 1
ATOM 1303 O O . SER A 1 169 ? -9.875 8.541 -8.051 1.00 73.06 169 SER A O 1
ATOM 1305 N N . CYS A 1 170 ? -7.680 8.532 -8.051 1.00 67.12 170 CYS A N 1
ATOM 1306 C CA . CYS A 1 170 ? -7.674 9.678 -8.981 1.00 67.12 170 CYS A CA 1
ATOM 1307 C C . CYS A 1 170 ? -7.979 9.261 -10.442 1.00 67.12 170 CYS A C 1
ATOM 1309 O O . CYS A 1 170 ? -7.760 8.111 -10.837 1.00 67.12 170 CYS A O 1
ATOM 1311 N N . ARG A 1 171 ? -8.477 10.202 -11.262 1.00 62.84 171 ARG A N 1
ATOM 1312 C CA . ARG A 1 171 ? -8.536 10.097 -12.735 1.00 62.84 171 ARG A CA 1
ATOM 1313 C C . ARG A 1 171 ? -7.495 11.045 -13.332 1.00 62.84 171 ARG A C 1
ATOM 1315 O O . ARG A 1 171 ? -7.404 12.189 -12.896 1.00 62.84 171 ARG A O 1
ATOM 1322 N N . GLN A 1 172 ? -6.742 10.568 -14.315 1.00 60.22 172 GLN A N 1
ATOM 1323 C CA . GLN A 1 172 ? -5.652 11.277 -15.000 1.00 60.22 172 GLN A CA 1
ATOM 1324 C C . GLN A 1 172 ? -5.657 10.897 -16.488 1.00 60.22 172 GLN A C 1
ATOM 1326 O O . GLN A 1 172 ? -6.102 9.803 -16.820 1.00 60.22 172 GLN A O 1
ATOM 1331 N N . ASP A 1 173 ? -5.189 11.752 -17.396 1.00 44.16 173 ASP A N 1
ATOM 1332 C CA . ASP A 1 173 ? -5.282 11.480 -18.843 1.00 44.16 173 ASP A CA 1
ATOM 1333 C C . ASP A 1 173 ? -4.279 10.438 -19.401 1.00 44.16 173 ASP A C 1
ATOM 1335 O O . ASP A 1 173 ? -4.710 9.563 -20.166 1.00 44.16 173 ASP A O 1
ATOM 1339 N N . PRO A 1 174 ? -2.979 10.442 -19.032 1.00 55.41 174 PRO A N 1
ATOM 1340 C CA . PRO A 1 174 ? -2.055 9.357 -19.380 1.00 55.41 174 PRO A CA 1
ATOM 1341 C C . PRO A 1 174 ? -2.205 8.150 -18.439 1.00 55.41 174 PRO A C 1
ATOM 1343 O O . PRO A 1 174 ? -2.693 8.280 -17.310 1.00 55.41 174 PRO A O 1
ATOM 1346 N N . SER A 1 175 ? -1.751 6.963 -18.858 1.00 49.94 175 SER A N 1
ATOM 1347 C CA . SER A 1 175 ? -1.563 5.849 -17.915 1.00 49.94 175 SER A CA 1
ATOM 1348 C C . SER A 1 175 ? -0.434 6.168 -16.927 1.00 49.94 175 SER A C 1
ATOM 1350 O O . SER A 1 175 ? 0.454 6.951 -17.242 1.00 49.94 175 SER A O 1
ATOM 1352 N N . ILE A 1 176 ? -0.434 5.592 -15.719 1.00 56.84 176 ILE A N 1
ATOM 1353 C CA . ILE A 1 176 ? 0.669 5.870 -14.773 1.00 56.84 176 ILE A CA 1
ATOM 1354 C C . ILE A 1 176 ? 1.995 5.222 -15.197 1.00 56.84 176 ILE A C 1
ATOM 1356 O O . ILE A 1 176 ? 3.063 5.673 -14.814 1.00 56.84 176 ILE A O 1
ATOM 1360 N N . PHE A 1 177 ? 1.924 4.208 -16.060 1.00 52.84 177 PHE A N 1
ATOM 1361 C CA . PHE A 1 177 ? 3.081 3.568 -16.682 1.00 52.84 177 PHE A CA 1
ATOM 1362 C C . PHE A 1 177 ? 3.584 4.344 -17.926 1.00 52.84 177 PHE A C 1
ATOM 1364 O O . PHE A 1 177 ? 4.459 3.853 -18.640 1.00 52.84 177 PHE A O 1
ATOM 1371 N N . THR A 1 178 ? 3.024 5.533 -18.201 1.00 41.31 178 THR A N 1
ATOM 1372 C CA . THR A 1 178 ? 3.439 6.451 -19.274 1.00 41.31 178 THR A CA 1
ATOM 1373 C C . THR A 1 178 ? 4.572 7.353 -18.796 1.00 41.31 178 THR A C 1
ATOM 1375 O O . THR A 1 178 ? 4.364 8.316 -18.062 1.00 41.31 178 THR A O 1
ATOM 1378 N N . VAL A 1 179 ? 5.778 7.060 -19.273 1.00 38.75 179 VAL A N 1
ATOM 1379 C CA . VAL A 1 179 ? 6.983 7.862 -19.042 1.00 38.75 179 VAL A CA 1
ATOM 1380 C C . VAL A 1 179 ? 7.032 8.984 -20.091 1.00 38.75 179 VAL A C 1
ATOM 1382 O O . VAL A 1 179 ? 7.493 8.769 -21.210 1.00 38.75 179 VAL A O 1
ATOM 1385 N N . LEU A 1 180 ? 6.511 10.173 -19.755 1.00 32.97 180 LEU A N 1
ATOM 1386 C CA . LEU A 1 180 ? 6.444 11.338 -20.655 1.00 32.97 180 LEU A CA 1
ATOM 1387 C C . LEU A 1 180 ? 6.971 12.637 -20.027 1.00 32.97 180 LEU A C 1
ATOM 1389 O O . LEU A 1 180 ? 6.924 12.849 -18.819 1.00 32.97 180 LEU A O 1
ATOM 1393 N N . THR A 1 181 ? 7.424 13.540 -20.901 1.00 34.97 181 THR A N 1
ATOM 1394 C CA . THR A 1 181 ? 7.968 14.864 -20.564 1.00 34.97 181 THR A CA 1
ATOM 1395 C C . THR A 1 181 ? 6.956 15.980 -20.860 1.00 34.97 181 THR A C 1
ATOM 1397 O O . THR A 1 181 ? 6.329 15.987 -21.922 1.00 34.97 181 THR A O 1
ATOM 1400 N N . ALA A 1 182 ? 6.803 16.953 -19.954 1.00 29.77 182 ALA A N 1
ATOM 1401 C CA . ALA A 1 182 ? 5.854 18.063 -20.092 1.00 29.77 182 ALA A CA 1
ATOM 1402 C C . ALA A 1 182 ? 6.574 19.397 -20.367 1.00 29.77 182 ALA A C 1
ATOM 1404 O O . ALA A 1 182 ? 6.681 20.273 -19.507 1.00 29.77 182 ALA A O 1
ATOM 1405 N N . LYS A 1 183 ? 7.083 19.564 -21.595 1.00 31.39 183 LYS A N 1
ATOM 1406 C CA . LYS A 1 183 ? 7.728 20.815 -22.034 1.00 31.39 183 LYS A CA 1
ATOM 1407 C C . LYS A 1 183 ? 6.703 21.951 -22.116 1.00 31.39 183 LYS A C 1
ATOM 1409 O O . LYS A 1 183 ? 5.743 21.855 -22.879 1.00 31.39 183 LYS A O 1
ATOM 1414 N N . SER A 1 184 ? 6.929 23.049 -21.393 1.00 34.34 184 SER A N 1
ATOM 1415 C CA . SER A 1 184 ? 6.159 24.280 -21.609 1.00 34.34 184 SER A CA 1
ATOM 1416 C C . SER A 1 184 ? 6.590 24.988 -22.904 1.00 34.34 184 SER A C 1
ATOM 1418 O O . SER A 1 184 ? 7.624 24.682 -23.500 1.00 34.34 184 SER A O 1
ATOM 1420 N N . THR A 1 185 ? 5.810 25.978 -23.340 1.00 36.38 185 THR A N 1
ATOM 1421 C CA . THR A 1 185 ? 6.100 26.791 -24.535 1.00 36.38 185 THR A CA 1
ATOM 1422 C C . THR A 1 185 ? 7.242 27.800 -24.346 1.00 36.38 185 THR A C 1
ATOM 1424 O O . THR A 1 185 ? 7.539 28.560 -25.268 1.00 36.38 185 THR A O 1
ATOM 1427 N N . ARG A 1 186 ? 7.906 27.823 -23.180 1.00 34.03 186 ARG A N 1
ATOM 1428 C CA . ARG A 1 186 ? 9.091 28.648 -22.905 1.00 34.03 186 ARG A CA 1
ATOM 1429 C C . ARG A 1 186 ? 10.252 27.767 -22.425 1.00 34.03 186 ARG A C 1
ATOM 1431 O O . ARG A 1 186 ? 10.098 27.082 -21.414 1.00 34.03 186 ARG A O 1
ATOM 1438 N N . PRO A 1 187 ? 11.426 27.801 -23.087 1.00 36.75 187 PRO A N 1
ATOM 1439 C CA . PRO A 1 187 ? 12.621 27.129 -22.583 1.00 36.75 187 PRO A CA 1
ATOM 1440 C C . PRO A 1 187 ? 12.931 27.557 -21.140 1.00 36.75 187 PRO A C 1
ATOM 1442 O O . PRO A 1 187 ? 12.968 28.750 -20.846 1.00 36.75 187 PRO A O 1
ATOM 1445 N N . GLY A 1 188 ? 13.143 26.584 -20.249 1.00 40.59 188 GLY A N 1
ATOM 1446 C CA . GLY A 1 188 ? 13.493 26.831 -18.844 1.00 40.59 188 GLY A CA 1
ATOM 1447 C C . GLY A 1 188 ? 12.325 27.106 -17.885 1.00 40.59 188 GLY A C 1
ATOM 1448 O O . GLY A 1 188 ? 12.579 27.569 -16.779 1.00 40.59 188 GLY A O 1
ATOM 1449 N N . VAL A 1 189 ? 11.067 26.839 -18.267 1.00 36.19 189 VAL A N 1
ATOM 1450 C CA . VAL A 1 189 ? 9.897 26.997 -17.376 1.00 36.19 189 VAL A CA 1
ATOM 1451 C C . VAL A 1 189 ? 9.138 25.673 -17.230 1.00 36.19 189 VAL A C 1
ATOM 1453 O O . VAL A 1 189 ? 8.654 25.133 -18.229 1.00 36.19 189 VAL A O 1
ATOM 1456 N N . ALA A 1 190 ? 9.015 25.172 -15.998 1.00 36.44 190 ALA A N 1
ATOM 1457 C CA . ALA A 1 190 ? 8.174 24.029 -15.636 1.00 36.44 190 ALA A CA 1
ATOM 1458 C C . ALA A 1 190 ? 6.694 24.437 -15.469 1.00 36.44 190 ALA A C 1
ATOM 1460 O O . ALA A 1 190 ? 6.374 25.617 -15.336 1.00 36.44 190 ALA A O 1
ATOM 1461 N N . ILE A 1 191 ? 5.779 23.461 -15.499 1.00 41.22 191 ILE A N 1
ATOM 1462 C CA . ILE A 1 191 ? 4.328 23.708 -15.353 1.00 41.22 191 ILE A CA 1
ATOM 1463 C C . ILE A 1 191 ? 3.899 23.699 -13.874 1.00 41.22 191 ILE A C 1
ATOM 1465 O O . ILE A 1 191 ? 3.010 24.457 -13.493 1.00 41.22 191 ILE A O 1
ATOM 1469 N N . ALA A 1 192 ? 4.556 22.889 -13.042 1.00 32.88 192 ALA A N 1
ATOM 1470 C CA . ALA A 1 192 ? 4.500 22.940 -11.585 1.00 32.88 192 ALA A CA 1
ATOM 1471 C C . ALA A 1 192 ? 5.754 22.260 -11.014 1.00 32.88 192 ALA A C 1
ATOM 1473 O O . ALA A 1 192 ? 6.181 21.242 -11.555 1.00 32.88 192 ALA A O 1
ATOM 1474 N N . ASP A 1 193 ? 6.287 22.789 -9.911 1.00 33.06 193 ASP A N 1
ATOM 1475 C CA . ASP A 1 193 ? 7.385 22.190 -9.146 1.00 33.06 193 ASP A CA 1
ATOM 1476 C C . ASP A 1 193 ? 6.911 21.931 -7.708 1.00 33.06 193 ASP A C 1
ATOM 1478 O O . ASP A 1 193 ? 6.324 22.810 -7.073 1.00 33.06 193 ASP A O 1
ATOM 1482 N N . PHE A 1 194 ? 7.165 20.731 -7.180 1.00 29.77 194 PHE A N 1
ATOM 1483 C CA . PHE A 1 194 ? 6.904 20.391 -5.779 1.00 29.77 194 PHE A CA 1
ATOM 1484 C C . PHE A 1 194 ? 8.210 20.480 -4.983 1.00 29.77 194 PHE A C 1
ATOM 1486 O O . PHE A 1 194 ? 9.181 19.795 -5.296 1.00 29.77 194 PHE A O 1
ATOM 1493 N N . VAL A 1 195 ? 8.245 21.343 -3.964 1.00 24.80 195 VAL A N 1
ATOM 1494 C CA . VAL A 1 195 ? 9.461 21.654 -3.198 1.00 24.80 195 VAL A CA 1
ATOM 1495 C C . VAL A 1 195 ? 9.181 21.548 -1.704 1.00 24.80 195 VAL A C 1
ATOM 1497 O O . VAL A 1 195 ? 8.244 22.159 -1.193 1.00 24.80 195 VAL A O 1
ATOM 1500 N N . ILE A 1 196 ? 10.036 20.811 -0.996 1.00 27.70 196 ILE A N 1
ATOM 1501 C CA . ILE A 1 196 ? 9.998 20.637 0.459 1.00 27.70 196 ILE A CA 1
ATOM 1502 C C . ILE A 1 196 ? 11.323 21.074 1.090 1.00 27.70 196 ILE A C 1
ATOM 1504 O O . ILE A 1 196 ? 12.399 20.872 0.529 1.00 27.70 196 ILE A O 1
ATOM 1508 N N . PHE A 1 197 ? 11.246 21.681 2.277 1.00 35.44 197 PHE A N 1
ATOM 1509 C CA . PHE A 1 197 ? 12.400 22.195 3.019 1.00 35.44 197 PHE A CA 1
ATOM 1510 C C . PHE A 1 197 ? 12.603 21.407 4.324 1.00 35.44 197 PHE A C 1
ATOM 1512 O O . PHE A 1 197 ? 12.141 21.858 5.373 1.00 35.44 197 PHE A O 1
ATOM 1519 N N . PRO A 1 198 ? 13.295 20.252 4.298 1.00 32.91 198 PRO A N 1
ATOM 1520 C CA . PRO A 1 198 ? 13.571 19.483 5.509 1.00 32.91 198 PRO A CA 1
ATOM 1521 C C . PRO A 1 198 ? 14.530 20.221 6.471 1.00 32.91 198 PRO A C 1
ATOM 1523 O O . PRO A 1 198 ? 15.217 21.178 6.065 1.00 32.91 198 PRO A O 1
ATOM 1526 N N . PRO A 1 199 ? 14.617 19.768 7.740 1.00 30.45 199 PRO A N 1
ATOM 1527 C CA . PRO A 1 199 ? 15.642 20.204 8.686 1.00 30.45 199 PRO A CA 1
ATOM 1528 C C . PRO A 1 199 ? 17.047 20.031 8.094 1.00 30.45 199 PRO A C 1
ATOM 1530 O O . PRO A 1 199 ? 17.374 18.980 7.548 1.00 30.45 199 PRO A O 1
ATOM 1533 N N . ARG A 1 200 ? 17.882 21.074 8.174 1.00 41.94 200 ARG A N 1
ATOM 1534 C CA . ARG A 1 200 ? 19.216 21.095 7.550 1.00 41.94 200 ARG A CA 1
ATOM 1535 C C . ARG A 1 200 ? 20.196 21.986 8.306 1.00 41.94 200 ARG A C 1
ATOM 1537 O O . ARG A 1 200 ? 19.816 23.035 8.824 1.00 41.94 200 ARG A O 1
ATOM 1544 N N . TRP A 1 201 ? 21.472 21.608 8.302 1.00 37.12 201 TRP A N 1
ATOM 1545 C CA . TRP A 1 201 ? 22.546 22.402 8.900 1.00 37.12 201 TRP A CA 1
ATOM 1546 C C . TRP A 1 201 ? 22.909 23.611 8.027 1.00 37.12 201 TRP A C 1
ATOM 1548 O O . TRP A 1 201 ? 23.409 23.477 6.912 1.00 37.12 201 TRP A O 1
ATOM 1558 N N . GLY A 1 202 ? 22.673 24.819 8.543 1.00 45.56 202 GLY A N 1
ATOM 1559 C CA . GLY A 1 202 ? 23.051 26.066 7.878 1.00 45.56 202 GLY A CA 1
ATOM 1560 C C . GLY A 1 202 ? 24.496 26.465 8.185 1.00 45.56 202 GLY A C 1
ATOM 1561 O O . GLY A 1 202 ? 24.748 27.085 9.218 1.00 45.56 202 GLY A O 1
ATOM 1562 N N . VAL A 1 203 ? 25.432 26.175 7.277 1.00 38.66 203 VAL A N 1
ATOM 1563 C CA . VAL A 1 203 ? 26.877 26.446 7.474 1.00 38.66 203 VAL A CA 1
ATOM 1564 C C . VAL A 1 203 ? 27.457 27.580 6.609 1.00 38.66 203 VAL A C 1
ATOM 1566 O O . VAL A 1 203 ? 28.577 28.012 6.852 1.00 38.66 203 VAL A O 1
ATOM 1569 N N . ALA A 1 204 ? 26.702 28.132 5.651 1.00 37.41 204 ALA A N 1
ATOM 1570 C CA . ALA A 1 204 ? 27.184 29.192 4.753 1.00 37.41 204 ALA A CA 1
ATOM 1571 C C . ALA A 1 204 ? 27.509 30.511 5.490 1.00 37.41 204 ALA A C 1
ATOM 1573 O O . ALA A 1 204 ? 26.615 31.144 6.065 1.00 37.41 204 ALA A O 1
ATOM 1574 N N . ALA A 1 205 ? 28.777 30.926 5.482 1.00 36.47 205 ALA A N 1
ATOM 1575 C CA . ALA A 1 205 ? 29.223 32.216 6.013 1.00 36.47 205 ALA A CA 1
ATOM 1576 C C . ALA A 1 205 ? 28.926 33.366 5.029 1.00 36.47 205 ALA A C 1
ATOM 1578 O O . ALA A 1 205 ? 28.833 33.151 3.825 1.00 36.47 205 ALA A O 1
ATOM 1579 N N . HIS A 1 206 ? 28.793 34.595 5.542 1.00 37.84 206 HIS A N 1
ATOM 1580 C CA . HIS A 1 206 ? 28.594 35.820 4.743 1.00 37.84 206 HIS A CA 1
ATOM 1581 C C . HIS A 1 206 ? 27.396 35.787 3.763 1.00 37.84 206 HIS A C 1
ATOM 1583 O O . HIS A 1 206 ? 27.477 36.304 2.654 1.00 37.84 206 HIS A O 1
ATOM 1589 N N . THR A 1 207 ? 26.262 35.187 4.146 1.00 36.47 207 THR A N 1
ATOM 1590 C CA . THR A 1 207 ? 25.042 35.144 3.309 1.00 36.47 207 THR A CA 1
ATOM 1591 C C . THR A 1 207 ? 23.780 35.347 4.151 1.00 36.47 207 THR A C 1
ATOM 1593 O O . THR A 1 207 ? 23.695 34.838 5.269 1.00 36.47 207 THR A O 1
ATOM 1596 N N . PHE A 1 208 ? 22.782 36.062 3.620 1.00 36.16 208 PHE A N 1
ATOM 1597 C CA . PHE A 1 208 ? 21.448 36.160 4.226 1.00 36.16 208 PHE A CA 1
ATOM 1598 C C . PHE A 1 208 ? 20.671 34.856 3.985 1.00 36.16 208 PHE A C 1
ATOM 1600 O O . PHE A 1 208 ? 20.572 34.397 2.850 1.00 36.16 208 PHE A O 1
ATOM 1607 N N . ARG A 1 209 ? 20.176 34.226 5.057 1.00 45.22 209 ARG A N 1
ATOM 1608 C CA . ARG A 1 209 ? 19.690 32.829 5.048 1.00 45.22 209 ARG A CA 1
ATOM 1609 C C . ARG A 1 209 ? 18.162 32.615 4.989 1.00 45.22 209 ARG A C 1
ATOM 1611 O O . ARG A 1 209 ? 17.773 31.547 4.517 1.00 45.22 209 ARG A O 1
ATOM 1618 N N . PRO A 1 210 ? 17.290 33.524 5.476 1.00 43.09 210 PRO A N 1
ATOM 1619 C CA . PRO A 1 210 ? 15.840 33.385 5.304 1.00 43.09 210 PRO A CA 1
ATOM 1620 C C . PRO A 1 210 ? 15.397 33.446 3.829 1.00 43.09 210 PRO A C 1
ATOM 1622 O O . PRO A 1 210 ? 16.100 34.046 3.012 1.00 43.09 210 PRO A O 1
ATOM 1625 N N . PRO A 1 211 ? 14.215 32.900 3.479 1.00 35.81 211 PRO A N 1
ATOM 1626 C CA . PRO A 1 211 ? 13.590 33.150 2.183 1.00 35.81 211 PRO A CA 1
ATOM 1627 C C . PRO A 1 211 ? 13.393 34.652 1.941 1.00 35.81 211 PRO A C 1
ATOM 1629 O O . PRO A 1 211 ? 12.985 35.387 2.842 1.00 35.81 211 PRO A O 1
ATOM 1632 N N . TYR A 1 212 ? 13.665 35.110 0.720 1.00 34.31 212 TYR A N 1
ATOM 1633 C CA . TYR A 1 212 ? 13.381 36.483 0.306 1.00 34.31 212 TYR A CA 1
ATOM 1634 C C . TYR A 1 212 ? 11.886 36.668 -0.006 1.00 34.31 212 TYR A C 1
ATOM 1636 O O . TYR A 1 212 ? 11.167 35.710 -0.295 1.00 34.31 212 TYR A O 1
ATOM 1644 N N . TYR A 1 213 ? 11.404 37.912 0.044 1.00 32.72 213 TYR A N 1
ATOM 1645 C CA . TYR A 1 213 ? 9.998 38.221 -0.219 1.00 32.72 213 TYR A CA 1
ATOM 1646 C C . TYR A 1 213 ? 9.595 37.897 -1.666 1.00 32.72 213 TYR A C 1
ATOM 1648 O O . TYR A 1 213 ? 10.193 38.400 -2.616 1.00 32.72 213 TYR A O 1
ATOM 1656 N N . HIS A 1 214 ? 8.516 37.128 -1.821 1.00 39.19 214 HIS A N 1
ATOM 1657 C CA . HIS A 1 214 ? 7.827 36.888 -3.091 1.00 39.19 214 HIS A CA 1
ATOM 1658 C C . HIS A 1 214 ? 6.302 37.001 -2.886 1.00 39.19 214 HIS A C 1
ATOM 1660 O O . HIS A 1 214 ? 5.829 36.990 -1.748 1.00 39.19 214 HIS A O 1
ATOM 1666 N N . LYS A 1 215 ? 5.528 37.138 -3.971 1.00 38.16 215 LYS A N 1
ATOM 1667 C CA . LYS A 1 215 ? 4.055 37.200 -3.937 1.00 38.16 215 LYS A CA 1
ATOM 1668 C C . LYS A 1 215 ? 3.455 36.134 -4.859 1.00 38.16 215 LYS A C 1
ATOM 1670 O O . LYS A 1 215 ? 3.714 36.167 -6.058 1.00 38.16 215 LYS A O 1
ATOM 1675 N N . GLY A 1 216 ? 2.616 35.259 -4.307 1.00 38.38 216 GLY A N 1
ATOM 1676 C CA . GLY A 1 216 ? 1.860 34.222 -5.019 1.00 38.38 216 GLY A CA 1
ATOM 1677 C C . GLY A 1 216 ? 0.570 33.877 -4.262 1.00 38.38 216 GLY A C 1
ATOM 1678 O O . GLY A 1 216 ? 0.523 34.029 -3.043 1.00 38.38 216 GLY A O 1
ATOM 1679 N N . GLY A 1 217 ? -0.490 33.496 -4.984 1.00 35.16 217 GLY A N 1
ATOM 1680 C CA . GLY A 1 217 ? -1.832 33.235 -4.434 1.00 35.16 217 GLY A CA 1
ATOM 1681 C C . GLY A 1 217 ? -2.165 31.746 -4.254 1.00 35.16 217 GLY A C 1
ATOM 1682 O O . GLY A 1 217 ? -1.423 30.879 -4.706 1.00 35.16 217 GLY A O 1
ATOM 1683 N N . ALA A 1 218 ? -3.291 31.460 -3.593 1.00 30.81 218 ALA A N 1
ATOM 1684 C CA . ALA A 1 218 ? -3.718 30.105 -3.224 1.00 30.81 218 ALA A CA 1
ATOM 1685 C C . ALA A 1 218 ? -4.452 29.333 -4.345 1.00 30.81 218 ALA A C 1
ATOM 1687 O O . ALA A 1 218 ? -4.940 29.915 -5.314 1.00 30.81 218 ALA A O 1
ATOM 1688 N N . LEU A 1 219 ? -4.545 28.008 -4.175 1.00 33.28 219 LEU A N 1
ATOM 1689 C CA . LEU A 1 219 ? -5.109 27.032 -5.121 1.00 33.28 219 LEU A CA 1
ATOM 1690 C C . LEU A 1 219 ? -6.408 26.379 -4.580 1.00 33.28 219 LEU A C 1
ATOM 1692 O O . LEU A 1 219 ? -6.623 26.387 -3.367 1.00 33.28 219 LEU A O 1
ATOM 1696 N N . PRO A 1 220 ? -7.286 25.825 -5.445 1.00 34.25 220 PRO A N 1
ATOM 1697 C CA . PRO A 1 220 ? -8.618 25.340 -5.055 1.00 34.25 220 PRO A CA 1
ATOM 1698 C C . PRO A 1 220 ? -8.646 23.934 -4.421 1.00 34.25 220 PRO A C 1
ATOM 1700 O O . PRO A 1 220 ? -7.755 23.109 -4.622 1.00 34.25 220 PRO A O 1
ATOM 1703 N N . VAL A 1 221 ? -9.728 23.661 -3.681 1.00 32.47 221 VAL A N 1
ATOM 1704 C CA . VAL A 1 221 ? -9.983 22.433 -2.895 1.00 32.47 221 VAL A CA 1
ATOM 1705 C C . VAL A 1 221 ? -10.755 21.377 -3.718 1.00 32.47 221 VAL A C 1
ATOM 1707 O O . VAL A 1 221 ? -11.370 21.707 -4.730 1.00 32.47 221 VAL A O 1
ATOM 1710 N N . LYS A 1 222 ? -10.710 20.098 -3.305 1.00 35.31 222 LYS A N 1
ATOM 1711 C CA . LYS A 1 222 ? -11.407 18.955 -3.937 1.00 35.31 222 LYS A CA 1
ATOM 1712 C C . LYS A 1 222 ? -12.531 18.393 -3.054 1.00 35.31 222 LYS A C 1
ATOM 1714 O O . LYS A 1 222 ? -12.368 18.313 -1.839 1.00 35.31 222 LYS A O 1
ATOM 1719 N N . ASP A 1 223 ? -13.604 17.920 -3.686 1.00 30.52 223 ASP A N 1
ATOM 1720 C CA . ASP A 1 223 ? -14.790 17.360 -3.022 1.00 30.52 223 ASP A CA 1
ATOM 1721 C C . ASP A 1 223 ? -14.703 15.869 -2.633 1.00 30.52 223 ASP A C 1
ATOM 1723 O O . ASP A 1 223 ? -13.895 15.088 -3.146 1.00 30.52 223 ASP A O 1
ATOM 1727 N N . ARG A 1 224 ? -15.600 15.479 -1.718 1.00 30.69 224 ARG A N 1
ATOM 1728 C CA . ARG A 1 224 ? -15.789 14.132 -1.151 1.00 30.69 224 ARG A CA 1
ATOM 1729 C C . ARG A 1 224 ? -17.006 13.443 -1.780 1.00 30.69 224 ARG A C 1
ATOM 1731 O O . ARG A 1 224 ? -18.053 14.060 -1.934 1.00 30.69 224 ARG A O 1
ATOM 1738 N N . MET A 1 225 ? -16.894 12.143 -2.055 1.00 33.72 225 MET A N 1
ATOM 1739 C CA . MET A 1 225 ? -18.032 11.257 -2.348 1.00 33.72 225 MET A CA 1
ATOM 1740 C C . MET A 1 225 ? -18.083 10.109 -1.337 1.00 33.72 225 MET A C 1
ATOM 1742 O O . MET A 1 225 ? -17.053 9.730 -0.780 1.00 33.72 225 MET A O 1
ATOM 1746 N N . GLU A 1 226 ? -19.276 9.559 -1.109 1.00 31.12 226 GLU A N 1
ATOM 1747 C CA . GLU A 1 226 ? -19.531 8.507 -0.118 1.00 31.12 226 GLU A CA 1
ATOM 1748 C C . GLU A 1 226 ? -20.210 7.287 -0.755 1.00 31.12 226 GLU A C 1
ATOM 1750 O O . GLU A 1 226 ? -20.947 7.410 -1.734 1.00 31.12 226 GLU A O 1
ATOM 1755 N N . THR A 1 227 ? -19.965 6.093 -0.211 1.00 28.95 227 THR A N 1
ATOM 1756 C CA . THR A 1 227 ? -20.763 4.877 -0.464 1.00 28.95 227 THR A CA 1
ATOM 1757 C C . THR A 1 227 ? -20.521 3.855 0.658 1.00 28.95 227 THR A C 1
ATOM 1759 O O . THR A 1 227 ? -19.603 4.023 1.460 1.00 28.95 227 THR A O 1
ATOM 1762 N N . SER A 1 228 ? -21.389 2.848 0.776 1.00 29.69 228 SER A N 1
ATOM 1763 C CA . SER A 1 228 ? -21.680 2.157 2.042 1.00 29.69 228 SER A CA 1
ATOM 1764 C C . SER A 1 228 ? -21.105 0.737 2.178 1.00 29.69 228 SER A C 1
ATOM 1766 O O . SER A 1 228 ? -21.413 -0.120 1.350 1.00 29.69 228 SER A O 1
ATOM 1768 N N . GLU A 1 229 ? -20.436 0.483 3.312 1.00 38.06 229 GLU A N 1
ATOM 1769 C CA . GLU A 1 229 ? -20.071 -0.841 3.871 1.00 38.06 229 GLU A CA 1
ATOM 1770 C C . GLU A 1 229 ? -19.150 -1.725 2.975 1.00 38.06 229 GLU A C 1
ATOM 1772 O O . GLU A 1 229 ? -18.833 -1.364 1.846 1.00 38.06 229 GLU A O 1
ATOM 1777 N N . ARG A 1 230 ? -18.596 -2.873 3.398 1.00 29.70 230 ARG A N 1
ATOM 1778 C CA . ARG A 1 230 ? -18.662 -3.626 4.668 1.00 29.70 230 ARG A CA 1
ATOM 1779 C C . ARG A 1 230 ? -17.349 -4.419 4.833 1.00 29.70 230 ARG A C 1
ATOM 1781 O O . ARG A 1 230 ? -16.909 -5.036 3.867 1.00 29.70 230 ARG A O 1
ATOM 1788 N N . THR A 1 231 ? -16.764 -4.483 6.029 1.00 31.33 231 THR A N 1
ATOM 1789 C CA . THR A 1 231 ? -15.644 -5.396 6.357 1.00 31.33 231 THR A CA 1
ATOM 1790 C C . THR A 1 231 ? -15.927 -6.122 7.668 1.00 31.33 231 THR A C 1
ATOM 1792 O O . THR A 1 231 ? -16.534 -5.554 8.571 1.00 31.33 231 THR A O 1
ATOM 1795 N N . GLN A 1 232 ? -15.536 -7.396 7.752 1.00 37.69 232 GLN A N 1
ATOM 1796 C CA . GLN A 1 232 ? -15.753 -8.241 8.928 1.00 37.69 232 GLN A CA 1
ATOM 1797 C C . GLN A 1 232 ? -14.441 -8.430 9.693 1.00 37.69 232 GLN A C 1
ATOM 1799 O O . GLN A 1 232 ? -13.516 -9.068 9.197 1.00 37.69 232 GLN A O 1
ATOM 1804 N N . SER A 1 233 ? -14.402 -7.927 10.921 1.00 33.44 233 SER A N 1
ATOM 1805 C CA . SER A 1 233 ? -13.466 -8.326 11.974 1.00 33.44 233 SER A CA 1
ATOM 1806 C C . SER A 1 233 ? -14.272 -8.514 13.255 1.00 33.44 233 SER A C 1
ATOM 1808 O O . SER A 1 233 ? -15.272 -7.827 13.451 1.00 33.44 233 SER A O 1
ATOM 1810 N N . SER A 1 234 ? -13.890 -9.462 14.108 1.00 35.38 234 SER A N 1
ATOM 1811 C CA . SER A 1 234 ? -14.683 -9.881 15.272 1.00 35.38 234 SER A CA 1
ATOM 1812 C C . SER A 1 234 ? -14.558 -8.935 16.474 1.00 35.38 234 SER A C 1
ATOM 1814 O O . SER A 1 234 ? -14.160 -9.374 17.543 1.00 35.38 234 SER A O 1
ATOM 1816 N N . ASP A 1 235 ? -14.849 -7.653 16.246 1.00 41.69 235 ASP A N 1
ATOM 1817 C CA . ASP A 1 235 ? -15.401 -6.689 17.206 1.00 41.69 235 ASP A CA 1
ATOM 1818 C C . ASP A 1 235 ? -15.638 -5.356 16.473 1.00 41.69 235 ASP A C 1
ATOM 1820 O O . ASP A 1 235 ? -14.711 -4.584 16.228 1.00 41.69 235 ASP A O 1
ATOM 1824 N N . ASN A 1 236 ? -16.895 -5.047 16.129 1.00 53.22 236 ASN A N 1
ATOM 1825 C CA . ASN A 1 236 ? -17.279 -3.739 15.566 1.00 53.22 236 ASN A CA 1
ATOM 1826 C C . ASN A 1 236 ? -17.401 -2.659 16.669 1.00 53.22 236 ASN A C 1
ATOM 1828 O O . ASN A 1 236 ? -18.270 -1.792 16.597 1.00 53.22 236 ASN A O 1
ATOM 1832 N N . ALA A 1 237 ? -16.587 -2.732 17.723 1.00 67.44 237 ALA A N 1
ATOM 1833 C CA . ALA A 1 237 ? -16.699 -1.852 18.881 1.00 67.44 237 ALA A CA 1
ATOM 1834 C C . ALA A 1 237 ? -16.622 -0.364 18.490 1.00 67.44 237 ALA A C 1
ATOM 1836 O O . ALA A 1 237 ? -15.872 0.029 17.591 1.00 67.44 237 ALA A O 1
ATOM 1837 N N . LEU A 1 238 ? -17.390 0.477 19.194 1.00 79.50 238 LEU A N 1
ATOM 1838 C CA . LEU A 1 238 ? -17.255 1.932 19.134 1.00 79.50 238 LEU A CA 1
ATOM 1839 C C . LEU A 1 238 ? -15.775 2.339 19.254 1.00 79.50 238 LEU A C 1
ATOM 1841 O O . LEU A 1 238 ? -15.050 1.838 20.109 1.00 79.50 238 LEU A O 1
ATOM 1845 N N . THR A 1 239 ? -15.341 3.283 18.418 1.00 85.25 239 THR A N 1
ATOM 1846 C CA . THR A 1 239 ? -13.995 3.877 18.469 1.00 85.25 239 THR A CA 1
ATOM 1847 C C . THR A 1 239 ? -14.094 5.397 18.628 1.00 85.25 239 THR A C 1
ATOM 1849 O O . THR A 1 239 ? -15.116 5.977 18.236 1.00 85.25 239 THR A O 1
ATOM 1852 N N . PRO A 1 240 ? -13.037 6.089 19.107 1.00 83.50 240 PRO A N 1
ATOM 1853 C CA . PRO A 1 240 ? -13.028 7.552 19.179 1.00 83.50 240 PRO A CA 1
ATOM 1854 C C . PRO A 1 240 ? -13.290 8.208 17.813 1.00 83.50 240 PRO A C 1
ATOM 1856 O O . PRO A 1 240 ? -13.972 9.227 17.726 1.00 83.50 240 PRO A O 1
ATOM 1859 N N . GLY A 1 241 ? -12.821 7.583 16.725 1.00 80.31 241 GLY A N 1
ATOM 1860 C CA . GLY A 1 241 ? -13.069 8.035 15.354 1.00 80.31 241 GLY A CA 1
ATOM 1861 C C . GLY A 1 241 ? -14.543 7.953 14.946 1.00 80.31 241 GLY A C 1
ATOM 1862 O O . GLY A 1 241 ? -15.072 8.910 14.379 1.00 80.31 241 GLY A O 1
ATOM 1863 N N . PHE A 1 242 ? -15.239 6.856 15.270 1.00 84.88 242 PHE A N 1
ATOM 1864 C CA . PHE A 1 242 ? -16.683 6.756 15.025 1.00 84.88 242 PHE A CA 1
ATOM 1865 C C . PHE A 1 242 ? -17.477 7.745 15.887 1.00 84.88 242 PHE A C 1
ATOM 1867 O O . PHE A 1 242 ? -18.386 8.399 15.375 1.00 84.88 242 PHE A O 1
ATOM 1874 N N . LEU A 1 243 ? -17.095 7.934 17.154 1.00 86.19 243 LEU A N 1
ATOM 1875 C CA . LEU A 1 243 ? -17.749 8.894 18.044 1.00 86.19 243 LEU A CA 1
ATOM 1876 C C . LEU A 1 243 ? -17.535 10.354 17.585 1.00 86.19 243 LEU A C 1
ATOM 1878 O O . LEU A 1 243 ? -18.484 11.136 17.596 1.00 86.19 243 LEU A O 1
ATOM 1882 N N . LYS A 1 244 ? -16.347 10.705 17.063 1.00 86.25 244 LYS A N 1
ATOM 1883 C CA . LYS A 1 244 ? -16.062 12.008 16.420 1.00 86.25 244 LYS A CA 1
ATOM 1884 C C . LYS A 1 244 ? -16.888 12.223 15.142 1.00 86.25 244 LYS A C 1
ATOM 1886 O O . LYS A 1 244 ? -17.337 13.340 14.883 1.00 86.25 244 LYS A O 1
ATOM 1891 N N . VAL A 1 245 ? -17.156 11.164 14.368 1.00 85.25 245 VAL A N 1
ATOM 1892 C CA . VAL A 1 245 ? -18.059 11.223 13.201 1.00 85.25 245 VAL A CA 1
ATOM 1893 C C . VAL A 1 245 ? -19.519 11.418 13.620 1.00 85.25 245 VAL A C 1
ATOM 1895 O O . VAL A 1 245 ? -20.176 12.287 13.049 1.00 85.25 245 VAL A O 1
ATOM 1898 N N . LEU A 1 246 ? -20.018 10.682 14.621 1.00 85.88 246 LEU A N 1
ATOM 1899 C CA . LEU A 1 246 ? -21.369 10.891 15.162 1.00 85.88 246 LEU A CA 1
ATOM 1900 C C . LEU A 1 246 ? -21.527 12.310 15.714 1.00 85.88 246 LEU A C 1
ATOM 1902 O O . LEU A 1 246 ? -22.488 12.991 15.363 1.00 85.88 246 LEU A O 1
ATOM 1906 N N . HIS A 1 247 ? -20.548 12.793 16.487 1.00 88.81 247 HIS A N 1
ATOM 1907 C CA . HIS A 1 247 ? -20.561 14.155 17.012 1.00 88.81 247 HIS A CA 1
ATOM 1908 C C . HIS A 1 247 ? -20.656 15.180 15.878 1.00 88.81 247 HIS A C 1
ATOM 1910 O O . HIS A 1 247 ? -21.559 16.007 15.894 1.00 88.81 247 HIS A O 1
ATOM 1916 N N . LYS A 1 248 ? -19.831 15.073 14.828 1.00 85.56 248 LYS A N 1
ATOM 1917 C CA . LYS A 1 248 ? -19.905 15.979 13.667 1.00 85.56 248 LYS A CA 1
ATOM 1918 C C . LYS A 1 248 ? -21.224 15.891 12.874 1.00 85.56 248 LYS A C 1
ATOM 1920 O O . LYS A 1 248 ? -21.552 16.830 12.152 1.00 85.56 248 LYS A O 1
ATOM 1925 N N . GLN A 1 249 ? -21.972 14.791 12.973 1.00 83.62 249 GLN A N 1
ATOM 1926 C CA . GLN A 1 249 ? -23.287 14.645 12.336 1.00 83.62 249 GLN A CA 1
ATOM 1927 C C . GLN A 1 249 ? -24.447 15.171 13.194 1.00 83.62 249 GLN A C 1
ATOM 1929 O O . GLN A 1 249 ? -25.466 15.569 12.630 1.00 83.62 249 GLN A O 1
ATOM 1934 N N . LEU A 1 250 ? -24.316 15.143 14.525 1.00 85.19 250 LEU A N 1
ATOM 1935 C CA . LEU A 1 250 ? -25.430 15.338 15.457 1.00 85.19 250 LEU A CA 1
ATOM 1936 C C . LEU A 1 250 ? -25.291 16.556 16.382 1.00 85.19 250 LEU A C 1
ATOM 1938 O O . LEU A 1 250 ? -26.313 17.042 16.849 1.00 85.19 250 LEU A O 1
ATOM 1942 N N . SER A 1 251 ? -24.094 17.119 16.587 1.00 80.69 251 SER A N 1
ATOM 1943 C CA . SER A 1 251 ? -23.878 18.257 17.503 1.00 80.69 251 SER A CA 1
ATOM 1944 C C . SER A 1 251 ? -24.559 19.565 17.096 1.00 80.69 251 SER A C 1
ATOM 1946 O O . SER A 1 251 ? -24.693 20.470 17.914 1.00 80.69 251 SER A O 1
ATOM 1948 N N . SER A 1 252 ? -25.057 19.660 15.860 1.00 78.12 252 SER A N 1
ATOM 1949 C CA . SER A 1 252 ? -25.945 20.743 15.419 1.00 78.12 252 SER A CA 1
ATOM 1950 C C . SER A 1 252 ? -27.347 20.686 16.044 1.00 78.12 252 SER A C 1
ATOM 1952 O O . SER A 1 252 ? -28.146 21.598 15.828 1.00 78.12 252 SER A O 1
ATOM 1954 N N . LYS A 1 253 ? -27.658 19.629 16.807 1.00 78.25 253 LYS A N 1
ATOM 1955 C CA . LYS A 1 253 ? -28.907 19.425 17.541 1.00 78.25 253 LYS A CA 1
ATOM 1956 C C . LYS A 1 253 ? -28.597 19.120 19.007 1.00 78.25 253 LYS A C 1
ATOM 1958 O O . LYS A 1 253 ? -27.882 18.173 19.316 1.00 78.25 253 LYS A O 1
ATOM 1963 N N . GLU A 1 254 ? -29.193 19.884 19.916 1.00 80.00 254 GLU A N 1
ATOM 1964 C CA . GLU A 1 254 ? -29.103 19.632 21.363 1.00 80.00 254 GLU A CA 1
ATOM 1965 C C . GLU A 1 254 ? -29.780 18.304 21.757 1.00 80.00 254 GLU A C 1
ATOM 1967 O O . GLU A 1 254 ? -29.283 17.556 22.602 1.00 80.00 254 GLU A O 1
ATOM 1972 N N . THR A 1 255 ? -30.896 17.983 21.092 1.00 87.38 255 THR A N 1
ATOM 1973 C CA . THR A 1 255 ? -31.633 16.723 21.245 1.00 87.38 255 THR A CA 1
ATOM 1974 C C . THR A 1 255 ? -31.826 16.011 19.906 1.00 87.38 255 THR A C 1
ATOM 1976 O O . THR A 1 255 ? -32.045 16.635 18.866 1.00 87.38 255 THR A O 1
ATOM 1979 N N . VAL A 1 256 ? -31.726 14.682 19.932 1.00 89.31 256 VAL A N 1
ATOM 1980 C CA . VAL A 1 256 ? -31.811 13.788 18.768 1.00 89.31 256 VAL A CA 1
ATOM 1981 C C . VAL A 1 256 ? -32.841 12.700 19.069 1.00 89.31 256 VAL A C 1
ATOM 1983 O O . VAL A 1 256 ? -32.835 12.138 20.164 1.00 89.31 256 VAL A O 1
ATOM 1986 N N . SER A 1 257 ? -33.714 12.364 18.114 1.00 89.94 257 SER A N 1
ATOM 1987 C CA . SER A 1 257 ? -34.678 11.275 18.326 1.00 89.94 257 SER A CA 1
ATOM 1988 C C . SER A 1 257 ? -33.982 9.911 18.298 1.00 89.94 257 SER A C 1
ATOM 1990 O O . SER A 1 257 ? -32.978 9.723 17.597 1.00 89.94 257 SER A O 1
ATOM 1992 N N . ARG A 1 258 ? -34.522 8.928 19.031 1.00 87.38 258 ARG A N 1
ATOM 1993 C CA . ARG A 1 258 ? -33.957 7.567 19.062 1.00 87.38 258 ARG A CA 1
ATOM 1994 C C . ARG A 1 258 ? -33.860 6.958 17.659 1.00 87.38 258 ARG A C 1
ATOM 1996 O O . ARG A 1 258 ? -32.892 6.266 17.361 1.00 87.38 258 ARG A O 1
ATOM 2003 N N . GLU A 1 259 ? -34.815 7.244 16.778 1.00 86.25 259 GLU A N 1
ATOM 2004 C CA . GLU A 1 259 ? -34.852 6.740 15.401 1.00 86.25 259 GLU A CA 1
ATOM 2005 C C . GLU A 1 259 ? -33.714 7.315 14.550 1.00 86.25 259 GLU A C 1
ATOM 2007 O O . GLU A 1 259 ? -33.056 6.560 13.832 1.00 86.25 259 GLU A O 1
ATOM 2012 N N . GLU A 1 260 ? -33.444 8.624 14.641 1.00 86.38 260 GLU A N 1
ATOM 2013 C CA . GLU A 1 260 ? -32.320 9.235 13.924 1.00 86.38 260 GLU A CA 1
ATOM 2014 C C . GLU A 1 260 ? -30.986 8.695 14.448 1.00 86.38 260 GLU A C 1
ATOM 2016 O O . GLU A 1 260 ? -30.133 8.309 13.647 1.00 86.38 260 GLU A O 1
ATOM 2021 N N . LEU A 1 261 ? -30.819 8.588 15.770 1.00 87.88 261 LEU A N 1
ATOM 2022 C CA . LEU A 1 261 ? -29.601 8.041 16.367 1.00 87.88 261 LEU A CA 1
ATOM 2023 C C . LEU A 1 261 ? -29.362 6.580 15.947 1.00 87.88 261 LEU A C 1
ATOM 2025 O O . LEU A 1 261 ? -28.263 6.247 15.504 1.00 87.88 261 LEU A O 1
ATOM 2029 N N . VAL A 1 262 ? -30.395 5.729 15.985 1.00 87.12 262 VAL A N 1
ATOM 2030 C CA . VAL A 1 262 ? -30.334 4.338 15.495 1.00 87.12 262 VAL A CA 1
ATOM 2031 C C . VAL A 1 262 ? -29.969 4.282 14.006 1.00 87.12 262 VAL A C 1
ATOM 2033 O O . VAL A 1 262 ? -29.205 3.402 13.605 1.00 87.12 262 VAL A O 1
ATOM 2036 N N . GLN A 1 263 ? -30.464 5.208 13.176 1.00 85.19 263 GLN A N 1
ATOM 2037 C CA . GLN A 1 263 ? -30.079 5.285 11.762 1.00 85.19 263 GLN A CA 1
ATOM 2038 C C . GLN A 1 263 ? -28.616 5.712 11.571 1.00 85.19 263 GLN A C 1
ATOM 2040 O O . GLN A 1 263 ? -27.913 5.076 10.784 1.00 85.19 263 GLN A O 1
ATOM 2045 N N . ARG A 1 264 ? -28.120 6.731 12.294 1.00 86.44 264 ARG A N 1
ATOM 2046 C CA . ARG A 1 264 ? -26.702 7.146 12.208 1.00 86.44 264 ARG A CA 1
ATOM 2047 C C . ARG A 1 264 ? -25.760 6.048 12.697 1.00 86.44 264 ARG A C 1
ATOM 2049 O O . ARG A 1 264 ? -24.774 5.759 12.027 1.00 86.44 264 ARG A O 1
ATOM 2056 N N . TRP A 1 265 ? -26.093 5.396 13.811 1.00 85.31 265 TRP A N 1
ATOM 2057 C CA . TRP A 1 265 ? -25.310 4.305 14.396 1.00 85.31 265 TRP A CA 1
ATOM 2058 C C . TRP A 1 265 ? -25.194 3.105 13.446 1.00 85.31 265 TRP A C 1
ATOM 2060 O O . TRP A 1 265 ? -24.090 2.639 13.160 1.00 85.31 265 TRP A O 1
ATOM 2070 N N . LYS A 1 266 ? -26.320 2.668 12.861 1.00 82.81 266 LYS A N 1
ATOM 2071 C CA . LYS A 1 266 ? -26.334 1.620 11.825 1.00 82.81 266 LYS A CA 1
ATOM 2072 C C . LYS A 1 266 ? -25.563 2.039 10.571 1.00 82.81 266 LYS A C 1
ATOM 2074 O O . LYS A 1 266 ? -24.838 1.221 10.019 1.00 82.81 266 LYS A O 1
ATOM 2079 N N . GLY A 1 267 ? -25.633 3.312 10.175 1.00 76.25 267 GLY A N 1
ATOM 2080 C CA . GLY A 1 267 ? -24.841 3.878 9.075 1.00 76.25 267 GLY A CA 1
ATOM 2081 C C . GLY A 1 267 ? -23.318 3.858 9.288 1.00 76.25 267 GLY A C 1
ATOM 2082 O O . GLY A 1 267 ? -22.575 4.056 8.328 1.00 76.25 267 GLY A O 1
ATOM 2083 N N . LEU A 1 268 ? -22.845 3.586 10.510 1.00 78.69 268 LEU A N 1
ATOM 2084 C CA . LEU A 1 268 ? -21.433 3.354 10.840 1.00 78.69 268 LEU A CA 1
ATOM 2085 C C . LEU A 1 268 ? -21.093 1.866 11.058 1.00 78.69 268 LEU A C 1
ATOM 2087 O O . LEU A 1 268 ? -19.987 1.562 11.493 1.00 78.69 268 LEU A O 1
ATOM 2091 N N . CYS A 1 269 ? -22.010 0.941 10.746 1.00 75.31 269 CYS A N 1
ATOM 2092 C CA . CYS A 1 269 ? -21.869 -0.509 10.962 1.00 75.31 269 CYS A CA 1
ATOM 2093 C C . CYS A 1 269 ? -21.679 -0.936 12.437 1.00 75.31 269 CYS A C 1
ATOM 2095 O O . CYS A 1 269 ? -21.251 -2.065 12.695 1.00 75.31 269 CYS A O 1
ATOM 2097 N N . LEU A 1 270 ? -21.983 -0.063 13.404 1.00 80.75 270 LEU A N 1
ATOM 2098 C CA . LEU A 1 270 ? -21.783 -0.329 14.832 1.00 80.75 270 LEU A CA 1
ATOM 2099 C C . LEU A 1 270 ? -22.856 -1.296 15.399 1.00 80.75 270 LEU A C 1
ATOM 2101 O O . LEU A 1 270 ? -24.008 -1.256 14.949 1.00 80.75 270 LEU A O 1
ATOM 2105 N N . PRO A 1 271 ? -22.530 -2.144 16.400 1.00 84.12 271 PRO A N 1
ATOM 2106 C CA . PRO A 1 271 ? -23.454 -3.107 16.997 1.00 84.12 271 PRO A CA 1
ATOM 2107 C C . PRO A 1 271 ? -24.698 -2.446 17.588 1.00 84.12 271 PRO A C 1
ATOM 2109 O O . PRO A 1 271 ? -24.597 -1.468 18.330 1.00 84.12 271 PRO A O 1
ATOM 2112 N N . ALA A 1 272 ? -25.874 -3.014 17.312 1.00 84.12 272 ALA A N 1
ATOM 2113 C CA . ALA A 1 272 ? -27.125 -2.558 17.918 1.00 84.12 272 ALA A CA 1
ATOM 2114 C C . ALA A 1 272 ? -27.130 -2.778 19.441 1.00 84.12 272 ALA A C 1
ATOM 2116 O O . ALA A 1 272 ? -27.553 -1.898 20.178 1.00 84.12 272 ALA A O 1
ATOM 2117 N N . GLU A 1 273 ? -26.574 -3.900 19.906 1.00 84.56 273 GLU A N 1
ATOM 2118 C CA . GLU A 1 273 ? -26.469 -4.239 21.330 1.00 84.56 273 GLU A CA 1
ATOM 2119 C C . GLU A 1 273 ? -25.693 -3.168 22.112 1.00 84.56 273 GLU A C 1
ATOM 2121 O O . GLU A 1 273 ? -26.173 -2.698 23.137 1.00 84.56 273 GLU A O 1
ATOM 2126 N N . GLN A 1 274 ? -24.565 -2.679 21.576 1.00 85.81 274 GLN A N 1
ATOM 2127 C CA . GLN A 1 274 ? -23.793 -1.598 22.204 1.00 85.81 274 GLN A CA 1
ATOM 2128 C C . GLN A 1 274 ? -24.585 -0.277 22.272 1.00 85.81 274 GLN A C 1
ATOM 2130 O O . GLN A 1 274 ? -24.477 0.446 23.262 1.00 85.81 274 GLN A O 1
ATOM 2135 N N . LEU A 1 275 ? -25.412 0.032 21.263 1.00 89.00 275 LEU A N 1
ATOM 2136 C CA . LEU A 1 275 ? -26.300 1.199 21.303 1.00 89.00 275 LEU A CA 1
ATOM 2137 C C . LEU A 1 275 ? -27.395 1.044 22.358 1.00 89.00 275 LEU A C 1
ATOM 2139 O O . LEU A 1 275 ? -27.616 1.968 23.135 1.00 89.00 275 LEU A O 1
ATOM 2143 N N . ASP A 1 276 ? -28.083 -0.096 22.398 1.00 87.12 276 ASP A N 1
ATOM 2144 C CA . ASP A 1 276 ? -29.169 -0.310 23.354 1.00 87.12 276 ASP A CA 1
ATOM 2145 C C . ASP A 1 276 ? -28.647 -0.380 24.804 1.00 87.12 276 ASP A C 1
ATOM 2147 O O . ASP A 1 276 ? -29.323 0.119 25.707 1.00 87.12 276 ASP A O 1
ATOM 2151 N N . THR A 1 277 ? -27.413 -0.855 25.035 1.00 87.69 277 THR A N 1
ATOM 2152 C CA . THR A 1 277 ? -26.716 -0.714 26.329 1.00 87.69 277 THR A CA 1
ATOM 2153 C C . THR A 1 277 ? -26.521 0.759 26.702 1.00 87.69 277 THR A C 1
ATOM 2155 O O . THR A 1 277 ? -26.936 1.165 27.786 1.00 87.69 277 THR A O 1
ATOM 2158 N N . LEU A 1 278 ? -25.960 1.583 25.808 1.00 89.38 278 LEU A N 1
ATOM 2159 C CA . LEU A 1 278 ? -25.752 3.021 26.053 1.00 89.38 278 LEU A CA 1
ATOM 2160 C C . LEU A 1 278 ? -27.074 3.778 26.273 1.00 89.38 278 LEU A C 1
ATOM 2162 O O . LEU A 1 278 ? -27.152 4.655 27.132 1.00 89.38 278 LEU A O 1
ATOM 2166 N N . LEU A 1 279 ? -28.127 3.426 25.527 1.00 89.06 279 LEU A N 1
ATOM 2167 C CA . LEU A 1 279 ? -29.459 4.016 25.683 1.00 89.06 279 LEU A CA 1
ATOM 2168 C C . LEU A 1 279 ? -30.121 3.634 27.011 1.00 89.06 279 LEU A C 1
ATOM 2170 O O . LEU A 1 279 ? -30.802 4.468 27.607 1.00 89.06 279 LEU A O 1
ATOM 2174 N N . THR A 1 280 ? -29.899 2.405 27.482 1.00 87.69 280 THR A N 1
ATOM 2175 C CA . THR A 1 280 ? -30.397 1.930 28.781 1.00 87.69 280 THR A CA 1
ATOM 2176 C C . THR A 1 280 ? -29.655 2.598 29.937 1.00 87.69 280 THR A C 1
ATOM 2178 O O . THR A 1 280 ? -30.309 3.109 30.841 1.00 87.69 280 THR A O 1
ATOM 2181 N N . LEU A 1 281 ? -28.318 2.676 29.882 1.00 86.12 281 LEU A N 1
ATOM 2182 C CA . LEU A 1 281 ? -27.499 3.350 30.901 1.00 86.12 281 LEU A CA 1
ATOM 2183 C C . LEU A 1 281 ? -27.863 4.836 31.039 1.00 86.12 281 LEU A C 1
ATOM 2185 O O . LEU A 1 281 ? -28.026 5.333 32.146 1.00 86.12 281 LEU A O 1
ATOM 2189 N N . GLY A 1 282 ? -28.064 5.539 29.921 1.00 82.94 282 GLY A N 1
ATOM 2190 C CA . GLY A 1 282 ? -28.488 6.943 29.936 1.00 82.94 282 GLY A CA 1
ATOM 2191 C C . GLY A 1 282 ? -29.979 7.179 30.198 1.00 82.94 282 GLY A C 1
ATOM 2192 O O . GLY A 1 282 ? -30.414 8.329 30.158 1.00 82.94 282 GLY A O 1
ATOM 2193 N N . ASN A 1 283 ? -30.767 6.119 30.429 1.00 85.31 283 ASN A N 1
ATOM 2194 C CA . ASN A 1 283 ? -32.223 6.155 30.617 1.00 85.31 283 ASN A CA 1
ATOM 2195 C C . ASN A 1 283 ? -32.973 6.946 29.515 1.00 85.31 283 ASN A C 1
ATOM 2197 O O . ASN A 1 283 ? -33.944 7.665 29.770 1.00 85.31 283 ASN A O 1
ATOM 2201 N N . PHE A 1 284 ? -32.505 6.848 28.266 1.00 85.81 284 PHE A N 1
ATOM 2202 C CA . PHE A 1 284 ? -33.043 7.626 27.150 1.00 85.81 284 PHE A CA 1
ATOM 2203 C C . PHE A 1 284 ? -34.283 6.954 26.539 1.00 85.81 284 PHE A C 1
ATOM 2205 O O . PHE A 1 284 ? -34.218 5.849 25.998 1.00 85.81 284 PHE A O 1
ATOM 2212 N N . SER A 1 285 ? -35.423 7.649 26.578 1.00 74.69 285 SER A N 1
ATOM 2213 C CA . SER A 1 285 ? -36.721 7.115 26.142 1.00 74.69 285 SER A CA 1
ATOM 2214 C C . SER A 1 285 ? -37.003 7.347 24.650 1.00 74.69 285 SER A C 1
ATOM 2216 O O . SER A 1 285 ? -36.928 6.412 23.851 1.00 74.69 285 SER A O 1
ATOM 2218 N N . THR A 1 286 ? -37.328 8.586 24.269 1.00 82.25 286 THR A N 1
ATOM 2219 C CA . THR A 1 286 ? -37.693 8.992 22.893 1.00 82.25 286 THR A CA 1
ATOM 2220 C C . THR A 1 286 ? -36.799 10.098 22.334 1.00 82.25 286 THR A C 1
ATOM 2222 O O . THR A 1 286 ? -36.491 10.098 21.142 1.00 82.25 286 THR A O 1
ATOM 2225 N N . GLN A 1 287 ? -36.351 11.014 23.196 1.00 86.06 287 GLN A N 1
ATOM 2226 C CA . GLN A 1 287 ? -35.380 12.061 22.888 1.00 86.06 287 GLN A CA 1
ATOM 2227 C C . GLN A 1 287 ? -34.091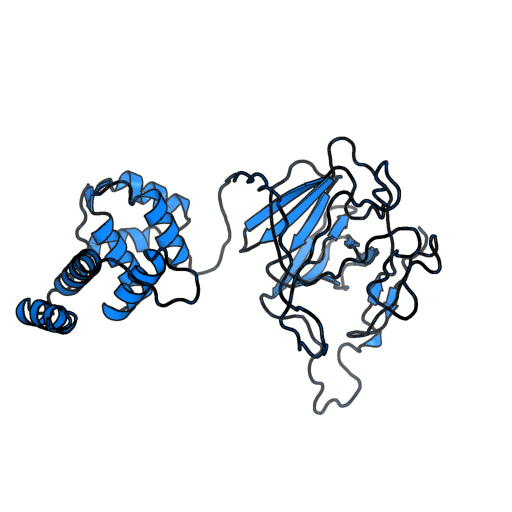 11.814 23.669 1.00 86.06 287 GLN A C 1
ATOM 2229 O O . GLN A 1 287 ? -34.119 11.493 24.857 1.00 86.06 287 GLN A O 1
ATOM 2234 N N . VAL A 1 288 ? -32.965 11.977 22.986 1.00 88.38 288 VAL A N 1
ATOM 2235 C CA . VAL A 1 288 ? -31.614 11.781 23.506 1.00 88.38 288 VAL A CA 1
ATOM 2236 C C . VAL A 1 288 ? -30.936 13.146 23.554 1.00 88.38 288 VAL A C 1
ATOM 2238 O O . VAL A 1 288 ? -30.810 13.790 22.513 1.00 88.38 288 VAL A O 1
ATOM 2241 N N . ASN A 1 289 ? -30.489 13.607 24.726 1.00 90.25 289 ASN A N 1
ATOM 2242 C CA . ASN A 1 289 ? -29.582 14.758 24.781 1.00 90.25 289 ASN A CA 1
ATOM 2243 C C . ASN A 1 289 ? -28.233 14.327 24.187 1.00 90.25 289 ASN A C 1
ATOM 2245 O O . ASN A 1 289 ? -27.645 13.339 24.641 1.00 90.25 289 ASN A O 1
ATOM 2249 N N . TRP A 1 290 ? -27.760 15.041 23.163 1.00 91.25 290 TRP A N 1
ATOM 2250 C CA . TRP A 1 290 ? -26.594 14.594 22.404 1.00 91.25 290 TRP A CA 1
ATOM 2251 C C . TRP A 1 290 ? -25.306 14.588 23.240 1.00 91.25 290 TRP A C 1
ATOM 2253 O O . TRP A 1 290 ? -24.530 13.638 23.143 1.00 91.25 290 TRP A O 1
ATOM 2263 N N . MET A 1 291 ? -25.088 15.591 24.095 1.00 90.94 291 MET A N 1
ATOM 2264 C CA . MET A 1 291 ? -23.868 15.676 24.908 1.00 90.94 291 MET A CA 1
ATOM 2265 C C . MET A 1 291 ? -23.827 14.612 26.009 1.00 90.94 291 MET A C 1
ATOM 2267 O O . MET A 1 291 ? -22.773 14.025 26.246 1.00 90.94 291 MET A O 1
ATOM 2271 N N . ASN A 1 292 ? -24.974 14.287 26.606 1.00 91.44 292 ASN A N 1
ATOM 2272 C CA . ASN A 1 292 ? -25.087 13.215 27.596 1.00 91.44 292 ASN A CA 1
ATOM 2273 C C . ASN A 1 292 ? -24.797 11.840 26.961 1.00 91.44 292 ASN A C 1
ATOM 2275 O O . ASN A 1 292 ? -23.990 11.063 27.470 1.00 91.44 292 ASN A O 1
ATOM 2279 N N . PHE A 1 293 ? -25.386 11.548 25.795 1.00 92.44 293 PHE A N 1
ATOM 2280 C CA . PHE A 1 293 ? -25.092 10.307 25.067 1.00 92.44 293 PHE A CA 1
ATOM 2281 C C . PHE A 1 293 ? -23.636 10.247 24.575 1.00 92.44 293 PHE A C 1
ATOM 2283 O O . PHE A 1 293 ? -23.005 9.191 24.615 1.00 92.44 293 PHE A O 1
ATOM 2290 N N . PHE A 1 294 ? -23.072 11.381 24.158 1.00 92.75 294 PHE A N 1
ATOM 2291 C CA . PHE A 1 294 ? -21.661 11.499 23.796 1.00 92.75 294 PHE A CA 1
ATOM 2292 C C . PHE A 1 294 ? -20.731 11.187 24.982 1.00 92.75 294 PHE A C 1
ATOM 2294 O O . PHE A 1 294 ? -19.776 10.431 24.814 1.00 92.75 294 PHE A O 1
ATOM 2301 N N . ALA A 1 295 ? -21.039 11.690 26.184 1.00 91.06 295 ALA A N 1
ATOM 2302 C CA . ALA A 1 295 ? -20.298 11.381 27.408 1.00 91.06 295 ALA A CA 1
ATOM 2303 C C . ALA A 1 295 ? -20.314 9.876 27.724 1.00 91.06 295 ALA A C 1
ATOM 2305 O O . ALA A 1 295 ? -19.266 9.287 27.985 1.00 91.06 295 ALA A O 1
ATOM 2306 N N . LEU A 1 296 ? -21.482 9.233 27.619 1.00 90.88 296 LEU A N 1
ATOM 2307 C CA . LEU A 1 296 ? -21.631 7.778 27.742 1.00 90.88 296 LEU A CA 1
ATOM 2308 C C . LEU A 1 296 ? -20.821 7.010 26.687 1.00 90.88 296 LEU A C 1
ATOM 2310 O O . LEU A 1 296 ? -20.166 6.021 27.013 1.00 90.88 296 LEU A O 1
ATOM 2314 N N . GLY A 1 297 ? -20.798 7.495 25.443 1.00 89.88 297 GLY A N 1
ATOM 2315 C CA . GLY A 1 297 ? -19.935 6.967 24.386 1.00 89.88 297 GLY A CA 1
ATOM 2316 C C . GLY A 1 297 ? -18.447 7.039 24.749 1.00 89.88 297 GLY A C 1
ATOM 2317 O O . GLY A 1 297 ? -17.724 6.067 24.548 1.00 89.88 297 GLY A O 1
ATOM 2318 N N . CYS A 1 298 ? -17.992 8.144 25.345 1.00 89.75 298 CYS A N 1
ATOM 2319 C CA . CYS A 1 298 ? -16.631 8.263 25.876 1.00 89.75 298 CYS A CA 1
ATOM 2320 C C . CYS A 1 298 ? -16.382 7.349 27.090 1.00 89.75 298 CYS A C 1
ATOM 2322 O O . CYS A 1 298 ? -15.288 6.800 27.220 1.00 89.75 298 CYS A O 1
ATOM 2324 N N . SER A 1 299 ? -17.382 7.134 27.951 1.00 89.44 299 SER A N 1
ATOM 2325 C CA . SER A 1 299 ? -17.290 6.202 29.084 1.00 89.44 299 SER A CA 1
ATOM 2326 C C . SER A 1 299 ? -17.067 4.763 28.613 1.00 89.44 299 SER A C 1
ATOM 2328 O O . SER A 1 299 ? -16.126 4.106 29.058 1.00 89.44 299 SER A O 1
ATOM 2330 N N . ALA A 1 300 ? -17.814 4.316 27.599 1.00 87.12 300 ALA A N 1
ATOM 2331 C CA . ALA A 1 300 ? -17.630 3.003 26.974 1.00 87.12 300 ALA A CA 1
ATOM 2332 C C . ALA A 1 300 ? -16.294 2.833 26.214 1.00 87.12 300 ALA A C 1
ATOM 2334 O O . ALA A 1 300 ? -15.931 1.706 25.883 1.00 87.12 300 ALA A O 1
ATOM 2335 N N . LEU A 1 301 ? -15.560 3.920 25.945 1.00 84.50 301 LEU A N 1
ATOM 2336 C CA . LEU A 1 301 ? -14.200 3.885 25.389 1.00 84.50 301 LEU A CA 1
ATOM 2337 C C . LEU A 1 301 ? -13.117 3.857 26.479 1.00 84.50 301 LEU A C 1
ATOM 2339 O O . LEU A 1 301 ? -12.057 3.270 26.276 1.00 84.50 301 LEU A O 1
ATOM 2343 N N . GLY A 1 302 ? -13.354 4.529 27.610 1.00 76.31 302 GLY A N 1
ATOM 2344 C CA . GLY A 1 302 ? -12.355 4.738 28.658 1.00 76.31 302 GLY A CA 1
ATOM 2345 C C . GLY A 1 302 ? -12.452 3.812 29.871 1.00 76.31 302 GLY A C 1
ATOM 2346 O O . GLY A 1 302 ? -11.435 3.595 30.531 1.00 76.31 302 GLY A O 1
ATOM 2347 N N . GLY A 1 303 ? -13.646 3.330 30.219 1.00 79.00 303 GLY A N 1
ATOM 2348 C CA . GLY A 1 303 ? -13.908 2.537 31.428 1.00 79.00 303 GLY A CA 1
ATOM 2349 C C . GLY A 1 303 ? -13.812 3.299 32.761 1.00 79.00 303 GLY A C 1
ATOM 2350 O O . GLY A 1 303 ? -14.110 2.724 33.801 1.00 79.00 303 GLY A O 1
ATOM 2351 N N . THR A 1 304 ? -13.409 4.576 32.761 1.00 85.50 304 THR A N 1
ATOM 2352 C CA . THR A 1 304 ? -13.396 5.457 33.945 1.00 85.50 304 THR A CA 1
ATOM 2353 C C . THR A 1 304 ? -13.748 6.888 33.544 1.00 85.50 304 THR A C 1
ATOM 2355 O O . THR A 1 304 ? -13.497 7.292 32.409 1.00 85.50 304 THR A O 1
ATOM 2358 N N . ILE A 1 305 ? -14.263 7.691 34.479 1.00 85.69 305 ILE A N 1
ATOM 2359 C CA . ILE A 1 305 ? -14.663 9.084 34.211 1.00 85.69 305 ILE A CA 1
ATOM 2360 C C . ILE A 1 305 ? -13.484 9.927 33.678 1.00 85.69 305 ILE A C 1
ATOM 2362 O O . ILE A 1 305 ? -13.646 10.694 32.731 1.00 85.69 305 ILE A O 1
ATOM 2366 N N . ILE A 1 306 ? -12.273 9.745 34.219 1.00 85.19 306 ILE A N 1
ATOM 2367 C CA . ILE A 1 306 ? -11.079 10.508 33.809 1.00 85.19 306 ILE A CA 1
ATOM 2368 C C . ILE A 1 306 ? -10.652 10.158 32.371 1.00 85.19 306 ILE A C 1
ATOM 2370 O O . ILE A 1 306 ? -10.344 11.051 31.579 1.00 85.19 306 ILE A O 1
ATOM 2374 N N . SER A 1 307 ? -10.660 8.874 31.995 1.00 84.12 307 SER A N 1
ATOM 2375 C CA . SER A 1 307 ? -10.348 8.453 30.620 1.00 84.12 307 SER A CA 1
ATOM 2376 C C . SER A 1 307 ? -11.461 8.819 29.630 1.00 84.12 307 SER A C 1
ATOM 2378 O O . SER A 1 307 ? -11.160 9.208 28.501 1.00 84.12 307 SER A O 1
ATOM 2380 N N . ALA A 1 308 ? -12.726 8.794 30.058 1.00 87.75 308 ALA A N 1
ATOM 2381 C CA . ALA A 1 308 ? -13.857 9.295 29.281 1.00 87.75 308 ALA A CA 1
ATOM 2382 C C . ALA A 1 308 ? -13.708 10.794 28.966 1.00 87.75 308 ALA A C 1
ATOM 2384 O O . ALA A 1 308 ? -13.827 11.203 27.811 1.00 87.75 308 ALA A O 1
ATOM 2385 N N . LEU A 1 309 ? -13.365 11.610 29.968 1.00 88.56 309 LEU A N 1
ATOM 2386 C CA . LEU A 1 309 ? -13.079 13.033 29.779 1.00 88.56 309 LEU A CA 1
ATOM 2387 C C . LEU A 1 309 ? -11.875 13.269 28.860 1.00 88.56 309 LEU A C 1
ATOM 2389 O O . LEU A 1 309 ? -11.934 14.154 28.010 1.00 88.56 309 LEU A O 1
ATOM 2393 N N . LYS A 1 310 ? -10.815 12.453 28.949 1.00 87.25 310 LYS A N 1
ATOM 2394 C CA . LYS A 1 310 ? -9.677 12.532 28.015 1.00 87.25 310 LYS A CA 1
ATOM 2395 C C . LYS A 1 310 ? -10.121 12.319 26.563 1.00 87.25 310 LYS A C 1
ATOM 2397 O O . LYS A 1 310 ? -9.781 13.136 25.708 1.00 87.25 310 LYS A O 1
ATOM 2402 N N . PHE A 1 311 ? -10.928 11.290 26.290 1.00 87.38 311 PHE A N 1
ATOM 2403 C CA . PHE A 1 311 ? -11.494 11.077 24.953 1.00 87.38 311 PHE A CA 1
ATOM 2404 C C . PHE A 1 311 ? -12.444 12.203 24.529 1.00 87.38 311 PHE A C 1
ATOM 2406 O O . PHE A 1 311 ? -12.416 12.607 23.369 1.00 87.38 311 PHE A O 1
ATOM 2413 N N . ALA A 1 312 ? -13.241 12.761 25.447 1.00 88.75 312 ALA A N 1
ATOM 2414 C CA . ALA A 1 312 ? -14.070 13.927 25.153 1.00 88.75 312 ALA A CA 1
ATOM 2415 C C . ALA A 1 312 ? -13.210 15.127 24.714 1.00 88.75 312 ALA A C 1
ATOM 2417 O O . ALA A 1 312 ? -13.488 15.711 23.669 1.00 88.75 312 ALA A O 1
ATOM 2418 N N . CYS A 1 313 ? -12.125 15.442 25.429 1.00 87.62 313 CYS A N 1
ATOM 2419 C CA . CYS A 1 313 ? -11.192 16.502 25.043 1.00 87.62 313 CYS A CA 1
ATOM 2420 C C . CYS A 1 313 ? -10.547 16.242 23.669 1.00 87.62 313 CYS A C 1
ATOM 2422 O O . CYS A 1 313 ? -10.578 17.117 22.809 1.00 87.62 313 CYS A O 1
ATOM 2424 N N . GLU A 1 314 ? -10.021 15.041 23.415 1.00 86.81 314 GLU A N 1
ATOM 2425 C CA . GLU A 1 314 ? -9.399 14.673 22.125 1.00 86.81 314 GLU A CA 1
ATOM 2426 C C . GLU A 1 314 ? -10.384 14.708 20.939 1.00 86.81 314 GLU A C 1
ATOM 2428 O O . GLU A 1 314 ? -10.021 15.014 19.795 1.00 86.81 314 GLU A O 1
ATOM 2433 N N . ILE A 1 315 ? -11.658 14.405 21.187 1.00 86.94 315 ILE A N 1
ATOM 2434 C CA . ILE A 1 315 ? -12.692 14.430 20.154 1.00 86.94 315 ILE A CA 1
ATOM 2435 C C . ILE A 1 315 ? -13.186 15.856 19.882 1.00 86.94 315 ILE A C 1
ATOM 2437 O O . ILE A 1 315 ? -13.351 16.207 18.713 1.00 86.94 315 ILE A O 1
ATOM 2441 N N . LEU A 1 316 ? -13.400 16.661 20.924 1.00 87.50 316 LEU A N 1
ATOM 2442 C CA . LEU A 1 316 ? -14.013 17.991 20.840 1.00 87.50 316 LEU A CA 1
ATOM 2443 C C . LEU A 1 316 ? -13.018 19.128 20.563 1.00 87.50 316 LEU A C 1
ATOM 2445 O O . LEU A 1 316 ? -13.440 20.187 20.109 1.00 87.50 316 LEU A O 1
ATOM 2449 N N . SER A 1 317 ? -11.726 18.942 20.844 1.00 84.31 317 SER A N 1
ATOM 2450 C CA . SER A 1 317 ? -10.730 19.999 20.661 1.00 84.31 317 SER A CA 1
ATOM 2451 C C . SER A 1 317 ? -10.483 20.330 19.184 1.00 84.31 317 SER A C 1
ATOM 2453 O O . SER A 1 317 ? -10.369 19.438 18.336 1.00 84.31 317 SER A O 1
ATOM 2455 N N . GLU A 1 318 ? -10.367 21.630 18.902 1.00 76.12 318 GLU A N 1
ATOM 2456 C CA . GLU A 1 318 ? -9.982 22.193 17.599 1.00 76.12 318 GLU A CA 1
ATOM 2457 C C . GLU A 1 318 ? -8.465 22.456 17.485 1.00 76.12 318 GLU A C 1
ATOM 2459 O O . GLU A 1 318 ? -7.992 22.920 16.447 1.00 76.12 318 GLU A O 1
ATOM 2464 N N . ASP A 1 319 ? -7.693 22.165 18.541 1.00 76.56 319 ASP A N 1
ATOM 2465 C CA . ASP A 1 319 ? -6.236 22.323 18.553 1.00 76.56 319 ASP A CA 1
ATOM 2466 C C . ASP A 1 319 ? -5.529 21.365 17.567 1.00 76.56 319 ASP A C 1
ATOM 2468 O O . ASP A 1 319 ? -6.012 20.258 17.310 1.00 76.56 319 ASP A O 1
ATOM 2472 N N . PRO A 1 320 ? -4.363 21.757 17.010 1.00 65.50 320 PRO A N 1
ATOM 2473 C CA . PRO A 1 320 ? -3.614 20.921 16.076 1.00 65.50 320 PRO A CA 1
ATOM 2474 C C . PRO A 1 320 ? -3.117 19.618 16.722 1.00 65.50 320 PRO A C 1
ATOM 2476 O O . PRO A 1 320 ? -2.688 19.592 17.879 1.00 65.50 320 PRO A O 1
ATOM 2479 N N . GLU A 1 321 ? -3.132 18.536 15.939 1.00 60.84 321 GLU A N 1
ATOM 2480 C CA . GLU A 1 321 ? -2.750 17.192 16.384 1.00 60.84 321 GLU A CA 1
ATOM 2481 C C . GLU A 1 321 ? -1.327 17.168 16.977 1.00 60.84 321 GLU A C 1
ATOM 2483 O O . GLU A 1 321 ? -0.373 17.671 16.381 1.00 60.84 321 GLU A O 1
ATOM 2488 N N . GLY A 1 322 ? -1.194 16.589 18.176 1.00 53.91 322 GLY A N 1
ATOM 2489 C CA . GLY A 1 322 ? 0.042 16.590 18.971 1.00 53.91 322 GLY A CA 1
ATOM 2490 C C . GLY A 1 322 ? 0.120 17.684 20.047 1.00 53.91 322 GLY A C 1
ATOM 2491 O O . GLY A 1 322 ? 1.007 17.626 20.896 1.00 53.91 322 GLY A O 1
ATOM 2492 N N . GLY A 1 323 ? -0.804 18.652 20.058 1.00 61.66 323 GLY A N 1
ATOM 2493 C CA . GLY A 1 323 ? -0.990 19.582 21.175 1.00 61.66 323 GLY A CA 1
ATOM 2494 C C . GLY A 1 323 ? -1.711 18.958 22.379 1.00 61.66 323 GLY A C 1
ATOM 2495 O O . GLY A 1 323 ? -2.285 17.872 22.296 1.00 61.66 323 GLY A O 1
ATOM 2496 N N . ALA A 1 324 ? -1.722 19.669 23.511 1.00 71.12 324 ALA A N 1
ATOM 2497 C CA . ALA A 1 324 ? -2.612 19.342 24.623 1.00 71.12 324 ALA A CA 1
ATOM 2498 C C . ALA A 1 324 ? -4.052 19.733 24.247 1.00 71.12 324 ALA A C 1
ATOM 2500 O O . ALA A 1 324 ? -4.322 20.910 24.021 1.00 71.12 324 ALA A O 1
ATOM 2501 N N . ALA A 1 325 ? -4.958 18.757 24.165 1.00 77.12 325 ALA A N 1
ATOM 2502 C CA . ALA A 1 325 ? -6.339 18.972 23.736 1.00 77.12 325 ALA A CA 1
ATOM 2503 C C . ALA A 1 325 ? -7.145 19.771 24.777 1.00 77.12 325 ALA A C 1
ATOM 2505 O O . ALA A 1 325 ? -7.250 19.362 25.934 1.00 77.12 325 ALA A O 1
ATOM 2506 N N . ARG A 1 326 ? -7.737 20.895 24.357 1.00 79.81 326 ARG A N 1
ATOM 2507 C CA . ARG A 1 326 ? -8.515 21.809 25.213 1.00 79.81 326 ARG A CA 1
ATOM 2508 C C . ARG A 1 326 ? -9.984 21.881 24.800 1.00 79.81 326 ARG A C 1
ATOM 2510 O O . ARG A 1 326 ? -10.294 21.828 23.610 1.00 79.81 326 ARG A O 1
ATOM 2517 N N . ILE A 1 327 ? -10.859 22.064 25.791 1.00 86.25 327 ILE A N 1
ATOM 2518 C CA . ILE A 1 327 ? -12.298 22.343 25.648 1.00 86.25 327 ILE A CA 1
ATOM 2519 C C . ILE A 1 327 ? -12.717 23.456 26.631 1.00 86.25 327 ILE A C 1
ATOM 2521 O O . ILE A 1 327 ? -11.984 23.707 27.590 1.00 86.25 327 ILE A O 1
ATOM 2525 N N . PRO A 1 328 ? -13.870 24.129 26.437 1.00 87.25 328 PRO A N 1
ATOM 2526 C CA . PRO A 1 328 ? -14.386 25.108 27.397 1.00 87.25 328 PRO A CA 1
ATOM 2527 C C . PRO A 1 328 ? -14.652 24.494 28.779 1.00 87.25 328 PRO A C 1
ATOM 2529 O O . PRO A 1 328 ? -15.164 23.377 28.873 1.00 87.25 328 PRO A O 1
ATOM 2532 N N . TYR A 1 329 ? -14.362 25.242 29.848 1.00 85.69 329 TYR A N 1
ATOM 2533 C CA . TYR A 1 329 ? -14.523 24.769 31.230 1.00 85.69 329 TYR A CA 1
ATOM 2534 C C . TYR A 1 329 ? -15.970 24.357 31.548 1.00 85.69 329 TYR A C 1
ATOM 2536 O O . TYR A 1 329 ? -16.197 23.267 32.061 1.00 85.69 329 TYR A O 1
ATOM 2544 N N . ASP A 1 330 ? -16.961 25.157 31.146 1.00 85.12 330 ASP A N 1
ATOM 2545 C CA . ASP A 1 330 ? -18.385 24.862 31.384 1.00 85.12 330 ASP A CA 1
ATOM 2546 C C . ASP A 1 330 ? -18.841 23.557 30.699 1.00 85.12 330 ASP A C 1
ATOM 2548 O O . ASP A 1 330 ? -19.721 22.843 31.186 1.00 85.12 330 ASP A O 1
ATOM 2552 N N . LEU A 1 331 ? -18.208 23.211 29.571 1.00 86.69 331 LEU A N 1
ATOM 2553 C CA . LEU A 1 331 ? -18.443 21.957 28.857 1.00 86.69 331 LEU A CA 1
ATOM 2554 C C . LEU A 1 331 ? -17.776 20.774 29.571 1.00 86.69 331 LEU A C 1
ATOM 2556 O O . LEU A 1 331 ? -18.364 19.702 29.659 1.00 86.69 331 LEU A O 1
ATOM 2560 N N . PHE A 1 332 ? -16.574 20.967 30.119 1.00 88.56 332 PHE A N 1
ATOM 2561 C CA . PHE A 1 332 ? -15.918 19.968 30.965 1.00 88.56 332 PHE A CA 1
ATOM 2562 C C . PHE A 1 332 ? -16.743 19.679 32.230 1.00 88.56 332 PHE A C 1
ATOM 2564 O O . PHE A 1 332 ? -16.983 18.515 32.544 1.00 88.56 332 PHE A O 1
ATOM 2571 N N . VAL A 1 333 ? -17.237 20.725 32.905 1.00 88.62 333 VAL A N 1
ATOM 2572 C CA . VAL A 1 333 ? -18.131 20.623 34.071 1.00 88.62 333 VAL A CA 1
ATOM 2573 C C . VAL A 1 333 ? -19.377 19.805 33.736 1.00 88.62 333 VAL A C 1
ATOM 2575 O O . VAL A 1 333 ? -19.676 18.846 34.442 1.00 88.62 333 VAL A O 1
ATOM 2578 N N . SER A 1 334 ? -20.087 20.133 32.650 1.00 88.19 334 SER A N 1
ATOM 2579 C CA . SER A 1 334 ? -21.333 19.432 32.306 1.00 88.19 334 SER A CA 1
ATOM 2580 C C . SER A 1 334 ? -21.115 17.946 31.997 1.00 88.19 334 SER A C 1
ATOM 2582 O O . SER A 1 334 ? -21.911 17.109 32.423 1.00 88.19 334 SER A O 1
ATOM 2584 N N . LEU A 1 335 ? -20.007 17.602 31.332 1.00 90.00 335 LEU A N 1
ATOM 2585 C CA . LEU A 1 335 ? -19.628 16.219 31.036 1.00 90.00 335 LEU A CA 1
ATOM 2586 C C . LEU A 1 335 ? -19.180 15.449 32.289 1.00 90.00 335 LEU A C 1
ATOM 2588 O O . LEU A 1 335 ? -19.553 14.286 32.445 1.00 90.00 335 LEU A O 1
ATOM 2592 N N . TYR A 1 336 ? -18.410 16.075 33.186 1.00 89.44 336 TYR A N 1
ATOM 2593 C CA . TYR A 1 336 ? -17.964 15.447 34.434 1.00 89.44 336 TYR A CA 1
ATOM 2594 C C . TYR A 1 336 ? -19.136 15.182 35.380 1.00 89.44 336 TYR A C 1
ATOM 2596 O O . TYR A 1 336 ? -19.323 14.043 35.803 1.00 89.44 336 TYR A O 1
ATOM 2604 N N . THR A 1 337 ? -19.959 16.197 35.657 1.00 88.81 337 THR A N 1
ATOM 2605 C CA . THR A 1 337 ? -21.108 16.074 36.564 1.00 88.81 337 THR A CA 1
ATOM 2606 C C . THR A 1 337 ? -22.109 15.036 36.060 1.00 88.81 337 THR A C 1
ATOM 2608 O O . THR A 1 337 ? -22.569 14.215 36.848 1.00 88.81 337 THR A O 1
ATOM 2611 N N . TYR A 1 338 ? -22.390 14.993 34.749 1.00 89.69 338 TYR A N 1
ATOM 2612 C CA . TYR A 1 338 ? -23.267 13.965 34.179 1.00 89.69 338 TYR A CA 1
ATOM 2613 C C . TYR A 1 338 ? -22.709 12.541 34.346 1.00 89.69 338 TYR A C 1
ATOM 2615 O O . TYR A 1 338 ? -23.466 11.632 34.670 1.00 89.69 338 TYR A O 1
ATOM 2623 N N . LEU A 1 339 ? -21.399 12.337 34.154 1.00 88.38 339 LEU A N 1
ATOM 2624 C CA . LEU A 1 339 ? -20.769 11.024 34.336 1.00 88.38 339 LEU A CA 1
ATOM 2625 C C . LEU A 1 339 ? -20.661 10.613 35.812 1.00 88.38 339 LEU A C 1
ATOM 2627 O O . LEU A 1 339 ? -20.845 9.442 36.122 1.00 88.38 339 LEU A O 1
ATOM 2631 N N . ALA A 1 340 ? -20.395 11.553 36.720 1.00 87.06 340 ALA A N 1
ATOM 2632 C CA . ALA A 1 340 ? -20.295 11.287 38.156 1.00 87.06 340 ALA A CA 1
ATOM 2633 C C . ALA A 1 340 ? -21.658 10.964 38.800 1.00 87.06 340 ALA A C 1
ATOM 2635 O O . ALA A 1 340 ? -21.738 10.124 39.693 1.00 87.06 340 ALA A O 1
ATOM 2636 N N . GLN A 1 341 ? -22.738 11.580 38.311 1.00 85.94 341 GLN A N 1
ATOM 2637 C CA . GLN A 1 341 ? -24.110 11.312 38.758 1.00 85.94 341 GLN A CA 1
ATOM 2638 C C . GLN A 1 341 ? -24.733 10.044 38.140 1.00 85.94 341 GLN A C 1
ATOM 2640 O O . GLN A 1 341 ? -25.863 9.705 38.486 1.00 85.94 341 GLN A O 1
ATOM 2645 N N . LEU A 1 342 ? -24.043 9.357 37.219 1.00 82.56 342 LEU A N 1
ATOM 2646 C CA . LEU A 1 342 ? -24.640 8.303 36.389 1.00 82.56 342 LEU A CA 1
ATOM 2647 C C . LEU A 1 342 ? -24.860 6.990 37.154 1.00 82.56 342 LEU A C 1
ATOM 2649 O O . LEU A 1 342 ? -25.949 6.424 37.089 1.00 82.56 342 LEU A O 1
ATOM 2653 N N . ASP A 1 343 ? -23.856 6.560 37.922 1.00 70.88 343 ASP A N 1
ATOM 2654 C CA . ASP A 1 343 ? -23.955 5.413 38.838 1.00 70.88 343 ASP A CA 1
ATOM 2655 C C . ASP A 1 343 ? -24.421 5.833 40.250 1.00 70.88 343 ASP A C 1
ATOM 2657 O O . ASP A 1 343 ? -24.904 5.011 41.026 1.00 70.88 343 ASP A O 1
ATOM 2661 N N . GLY A 1 344 ? -24.324 7.128 40.583 1.00 71.31 344 GLY A N 1
ATOM 2662 C CA . GLY A 1 344 ? -24.768 7.704 41.861 1.00 71.31 344 GLY A CA 1
ATOM 2663 C C . GLY A 1 344 ? -23.800 7.529 43.041 1.00 71.31 344 GLY A C 1
ATOM 2664 O O . GLY A 1 344 ? -24.081 8.038 44.125 1.00 71.31 344 GLY A O 1
ATOM 2665 N N . ASP A 1 345 ? -22.663 6.860 42.835 1.00 76.38 345 ASP A N 1
ATOM 2666 C CA . ASP A 1 345 ? -21.664 6.563 43.875 1.00 76.38 345 ASP A CA 1
ATOM 2667 C C . ASP A 1 345 ? -20.860 7.789 44.362 1.00 76.38 345 ASP A C 1
ATOM 2669 O O . ASP A 1 345 ? -20.240 7.723 45.423 1.00 76.38 345 ASP A O 1
ATOM 2673 N N . ILE A 1 346 ? -20.849 8.904 43.616 1.00 82.06 346 ILE A N 1
ATOM 2674 C CA . ILE A 1 346 ? -20.068 10.111 43.950 1.00 82.06 346 ILE A CA 1
ATOM 2675 C C . ILE A 1 346 ? -20.993 11.202 44.529 1.00 82.06 346 ILE A C 1
ATOM 2677 O O . ILE A 1 346 ? -21.871 11.693 43.812 1.00 82.06 346 ILE A O 1
ATOM 2681 N N . PRO A 1 347 ? -20.810 11.634 45.795 1.00 85.88 347 PRO A N 1
ATOM 2682 C CA . PRO A 1 347 ? -21.585 12.725 46.388 1.00 85.88 347 PRO A CA 1
ATOM 2683 C C . PRO A 1 347 ? -21.390 14.061 45.660 1.00 85.88 347 PRO A C 1
ATOM 2685 O O . PRO A 1 347 ? -20.285 14.383 45.222 1.00 85.88 347 PRO A O 1
ATOM 2688 N N . GLN A 1 348 ? -22.433 14.899 45.616 1.00 83.25 348 GLN A N 1
ATOM 2689 C CA . GLN A 1 348 ? -22.343 16.229 44.994 1.00 83.25 348 GLN A CA 1
ATOM 2690 C C . GLN A 1 348 ? -21.249 17.102 45.632 1.00 83.25 348 GLN A C 1
ATOM 2692 O O . GLN A 1 348 ? -20.537 17.796 44.914 1.00 83.25 348 GLN A O 1
ATOM 2697 N N . ASP A 1 349 ? -21.049 17.000 46.950 1.00 83.88 349 ASP A N 1
ATOM 2698 C CA . ASP A 1 349 ? -19.990 17.721 47.667 1.00 83.88 349 ASP A CA 1
ATOM 2699 C C . ASP A 1 349 ? -18.575 17.338 47.175 1.00 83.88 349 ASP A C 1
ATOM 2701 O O . ASP A 1 349 ? -17.668 18.172 47.171 1.00 83.88 349 ASP A O 1
ATOM 2705 N N . GLU A 1 350 ? -18.371 16.092 46.727 1.00 84.94 350 GLU A N 1
ATOM 2706 C CA . GLU A 1 350 ? -17.099 15.632 46.150 1.00 84.94 350 GLU A CA 1
ATOM 2707 C C . GLU A 1 350 ? -16.936 16.085 44.693 1.00 84.94 350 GLU A C 1
ATOM 2709 O O . GLU A 1 350 ? -15.842 16.504 44.310 1.00 84.94 350 GLU A O 1
ATOM 2714 N N . ILE A 1 351 ? -18.022 16.081 43.907 1.00 84.81 351 ILE A N 1
ATOM 2715 C CA . ILE A 1 351 ? -18.056 16.639 42.543 1.00 84.81 351 ILE A CA 1
ATOM 2716 C C . ILE A 1 351 ? -17.673 18.125 42.579 1.00 84.81 351 ILE A C 1
ATOM 2718 O O . ILE A 1 351 ? -16.766 18.552 41.861 1.00 84.81 351 ILE A O 1
ATOM 2722 N N . ASP A 1 352 ? -18.323 18.901 43.446 1.00 85.19 352 ASP A N 1
ATOM 2723 C CA . ASP A 1 352 ? -18.115 20.343 43.567 1.00 85.19 352 ASP A CA 1
ATOM 2724 C C . ASP A 1 352 ? -16.705 20.656 44.097 1.00 85.19 352 ASP A C 1
ATOM 2726 O O . ASP A 1 352 ? -16.031 21.543 43.573 1.00 85.19 352 ASP A O 1
ATOM 2730 N N . SER A 1 353 ? -16.206 19.883 45.070 1.00 85.69 353 SER A N 1
ATOM 2731 C CA . SER A 1 353 ? -14.830 19.989 45.582 1.00 85.69 353 SER A CA 1
ATOM 2732 C C . SER A 1 353 ? -13.774 19.698 44.504 1.00 85.69 353 SER A C 1
ATOM 2734 O O . SER A 1 353 ? -12.807 20.452 44.358 1.00 85.69 353 SER A O 1
ATOM 2736 N N . PHE A 1 354 ? -13.971 18.654 43.690 1.00 85.19 354 PHE A N 1
ATOM 2737 C CA . PHE A 1 354 ? -13.079 18.341 42.571 1.00 85.19 354 PHE A CA 1
ATOM 2738 C C . PHE A 1 354 ? -13.078 19.458 41.521 1.00 85.19 354 PHE A C 1
ATOM 2740 O O . PHE A 1 354 ? -12.008 19.903 41.104 1.00 85.19 354 PHE A O 1
ATOM 2747 N N . LEU A 1 355 ? -14.250 19.962 41.130 1.00 85.88 355 LEU A N 1
ATOM 2748 C CA . LEU A 1 355 ? -14.354 21.054 40.161 1.00 85.88 355 LEU A CA 1
ATOM 2749 C C . LEU A 1 355 ? -13.722 22.355 40.681 1.00 85.88 355 LEU A C 1
ATOM 2751 O O . LEU A 1 355 ? -12.975 23.000 39.948 1.00 85.88 355 LEU A O 1
ATOM 2755 N N . LEU A 1 356 ? -13.922 22.700 41.957 1.00 83.56 356 LEU A N 1
ATOM 2756 C CA . LEU A 1 356 ? -13.240 23.832 42.597 1.00 83.56 356 LEU A CA 1
ATOM 2757 C C . LEU A 1 356 ? -11.711 23.676 42.584 1.00 83.56 356 LEU A C 1
ATOM 2759 O O . LEU A 1 356 ? -11.005 24.667 42.420 1.00 83.56 356 LEU A O 1
ATOM 2763 N N . SER A 1 357 ? -11.184 22.450 42.690 1.00 82.69 357 SER A N 1
ATOM 2764 C CA . SER A 1 357 ? -9.736 22.191 42.619 1.00 82.69 357 SER A CA 1
ATOM 2765 C C . SER A 1 357 ? -9.117 22.386 41.224 1.00 82.69 357 SER A C 1
ATOM 2767 O O . SER A 1 357 ? -7.897 22.497 41.109 1.00 82.69 357 SER A O 1
ATOM 2769 N N . LEU A 1 358 ? -9.943 22.443 40.170 1.00 79.50 358 LEU A N 1
ATOM 2770 C CA . LEU A 1 358 ? -9.524 22.690 38.785 1.00 79.50 358 LEU A CA 1
ATOM 2771 C C . LEU A 1 358 ? -9.566 24.172 38.383 1.00 79.50 358 LEU A C 1
ATOM 2773 O O . LEU A 1 358 ? -9.105 24.519 37.295 1.00 79.50 358 LEU A O 1
ATOM 2777 N N . GLN A 1 359 ? -10.113 25.045 39.230 1.00 75.69 359 GLN A N 1
ATOM 2778 C CA . GLN A 1 359 ? -10.087 26.490 39.019 1.00 75.69 359 GLN A CA 1
ATOM 2779 C C . GLN A 1 359 ? -8.809 27.071 39.634 1.00 75.69 359 GLN A C 1
ATOM 2781 O O . GLN A 1 359 ? -8.540 26.880 40.820 1.00 75.69 359 GLN A O 1
ATOM 2786 N N . GLU A 1 360 ? -8.009 27.789 38.840 1.00 64.12 360 GLU A N 1
ATOM 2787 C CA . GLU A 1 360 ? -6.868 28.532 39.386 1.00 64.12 360 GLU A CA 1
ATOM 2788 C C . GLU A 1 360 ? -7.370 29.601 40.381 1.00 64.12 360 GLU A C 1
ATOM 2790 O O . GLU A 1 360 ? -8.344 30.300 40.081 1.00 64.12 360 GLU A O 1
ATOM 2795 N N . PRO A 1 361 ? -6.736 29.755 41.560 1.00 55.81 361 PRO A N 1
ATOM 2796 C CA . PRO A 1 361 ? -7.077 30.830 42.483 1.00 55.81 361 PRO A CA 1
ATOM 2797 C C . PRO A 1 361 ? -6.718 32.190 41.865 1.00 55.81 361 PRO A C 1
ATOM 2799 O O . PRO A 1 361 ? -5.584 32.396 41.431 1.00 55.81 361 PRO A O 1
ATOM 2802 N N . VAL A 1 362 ? -7.708 33.090 41.842 1.00 46.53 362 VAL A N 1
ATOM 2803 C CA . VAL A 1 362 ? -7.674 34.436 41.228 1.00 46.53 362 VAL A CA 1
ATOM 2804 C C . VAL A 1 362 ? -6.750 35.406 41.969 1.00 46.53 362 VAL A C 1
ATOM 2806 O O . VAL A 1 362 ? -6.839 35.452 43.217 1.00 46.53 362 VAL A O 1
#

Secondary structure (DSSP, 8-state):
-PPP-EEE-TT-------TTSTT-SPTT-SS-SS-GGG-------S--------SSSSEEEEESSEEEEEEEEES-EEEEETTEEEEE-TT--EEE-TT-EEEEEESS--EEEEEEEES----PPP-GGG-SS-SS-GGG-EEEPP-----EEEEEEEEEEEETTEEEEEEEEE-TT-------SSTT--S-------------SSS--SPPP--------------------S-----HHHHHHHHHHHTT-SEEEHHHHHHHHHTTT--HHHHHHHHHHTT-SSEEEHHHHHHHHHHHHHSSHHHHHHHHHHHH--SPTTSPP---HHHHHHHHHHHHHHHS-S-HHHHHHHHHHTSPP-